Protein AF-A0A0F2NS03-F1 (afdb_monomer_lite)

Radius of gyration: 42.72 Å; chains: 1; bounding box: 116×39×116 Å

Secondary structure (DSSP, 8-state):
-TGGG-HHHHHHHHHHTTHHHHTT--TTSTTHHHHHHHHHHHTEEEEE-TTSPEEEEE--SSHHHHHHHHHHHHHHHHHHHHHHHHHHHHHHHHHHHHHHHHHHHHHHHHHHHHHHHHHTT-SSHHHHHHHHHHHHHHHHHTT-HHHHHHHHHHHHHHHHHHHHHHHHHHHHHHHHHHHHHHHHHHHHHHHHHH--------S------SS--SS-HHHHHHHHHHHHHHHHHHHHHHHHHHHHHHHTTT-

Sequence (251 aa):
MQILKSDNIRNQTVKNLNLITYYKIDTLQPKWKAKLIEVFQGNITFNITKFSAVEIEVLDKSPEMAAKIANEIAGLVDVTIMEMQKETSQQAFALVQKKHDDQIKYVNILQDSLKIYMELGIIDYESQVERYTEQLSVAILQGKTSAIKSLEEKLDIFAKHGAKFTKFRDLFSYEKKQLAFLRSKLEEAQLDANNLLSHKFVLDYATPADKKHAPKRMLIVLISVMSAFLLTFVFLLIKDSISNLTELKQD

Foldseek 3Di:
DVLLVDPVLLVVLCVVLVVCVVVVQDPPDPCSVVVSSCQAVVFWDWDQDPVRDIDIFGDDPFLVVRLSSRQSSLVVSQVVVLVVLLVVLVVQLVVLVVVLVVLVVVLVVLVVVLVVLVVVVPDPLVVLLVVLVVVLVVCVVVVVVVSNVVSVVSVVSSVVCVVVNVVSVVVSVVSVVVSVVSVVVSVVSVCSNVDRDGPDDDPDRRDRDPDRPDDDVVVVVVVVVVVVVVVVVVVVVVVVVVVVVVVVVVD

pLDDT: mean 90.98, std 7.81, range [45.41, 98.31]

Structure (mmCIF, N/CA/C/O backbone):
data_AF-A0A0F2NS03-F1
#
_entry.id   AF-A0A0F2NS03-F1
#
loop_
_atom_site.group_PDB
_atom_site.id
_atom_site.type_symbol
_atom_site.label_atom_id
_atom_site.label_alt_id
_atom_site.label_comp_id
_atom_site.label_asym_id
_atom_site.label_entity_id
_atom_site.label_seq_id
_atom_site.pdbx_PDB_ins_code
_atom_site.Cartn_x
_atom_site.Cartn_y
_atom_site.Cartn_z
_atom_site.occupancy
_atom_site.B_iso_or_equiv
_atom_site.auth_seq_id
_atom_site.auth_comp_id
_atom_site.auth_asym_id
_atom_site.auth_atom_id
_atom_site.pdbx_PDB_model_num
ATOM 1 N N . MET A 1 1 ? 11.518 -1.737 -10.295 1.00 68.00 1 MET A N 1
ATOM 2 C CA . MET A 1 1 ? 12.380 -2.458 -11.268 1.00 68.00 1 MET A CA 1
ATOM 3 C C . MET A 1 1 ? 11.731 -3.708 -11.861 1.00 68.00 1 MET A C 1
ATOM 5 O O . MET A 1 1 ? 11.802 -3.878 -13.067 1.00 68.00 1 MET A O 1
ATOM 9 N N . GLN A 1 2 ? 11.097 -4.579 -11.065 1.00 78.94 2 GLN A N 1
ATOM 10 C CA . GLN A 1 2 ? 10.470 -5.802 -11.598 1.00 78.94 2 GLN A CA 1
ATOM 11 C C . GLN A 1 2 ? 9.281 -5.518 -12.534 1.00 78.94 2 GLN A C 1
ATOM 13 O O . GLN A 1 2 ? 9.182 -6.150 -13.578 1.00 78.94 2 GLN A O 1
ATOM 18 N N . ILE A 1 3 ? 8.456 -4.507 -12.228 1.00 82.75 3 ILE A N 1
ATOM 19 C CA . ILE A 1 3 ? 7.319 -4.093 -13.076 1.00 82.75 3 ILE A CA 1
ATOM 20 C C . ILE A 1 3 ? 7.781 -3.719 -14.494 1.00 82.75 3 ILE A C 1
ATOM 22 O O . ILE A 1 3 ? 7.200 -4.191 -15.464 1.00 82.75 3 ILE A O 1
ATOM 26 N N . LEU A 1 4 ? 8.884 -2.969 -14.620 1.00 82.69 4 LEU A N 1
ATOM 27 C CA . LEU A 1 4 ? 9.490 -2.570 -15.905 1.00 82.69 4 LEU A CA 1
ATOM 28 C C . LEU A 1 4 ? 9.889 -3.764 -16.783 1.00 82.69 4 LEU A C 1
ATOM 30 O O . LEU A 1 4 ? 9.875 -3.668 -18.004 1.00 82.69 4 LEU A O 1
ATOM 34 N N . LYS A 1 5 ? 10.245 -4.890 -16.155 1.00 84.75 5 LYS A N 1
ATOM 35 C CA . LYS A 1 5 ? 10.640 -6.133 -16.831 1.00 84.75 5 LYS A CA 1
ATOM 36 C C . LYS A 1 5 ? 9.475 -7.110 -17.010 1.00 84.75 5 LYS A C 1
ATOM 38 O O . LYS A 1 5 ? 9.704 -8.243 -17.428 1.00 84.75 5 LYS A O 1
ATOM 43 N N . SER A 1 6 ? 8.252 -6.708 -16.665 1.00 88.81 6 SER A N 1
ATOM 44 C CA . SER A 1 6 ? 7.091 -7.591 -16.725 1.00 88.81 6 SER A CA 1
ATOM 45 C C . SER A 1 6 ? 6.740 -7.984 -18.159 1.00 88.81 6 SER A C 1
ATOM 47 O O . SER A 1 6 ? 6.912 -7.222 -19.117 1.00 88.81 6 SER A O 1
ATOM 49 N N . ASP A 1 7 ? 6.183 -9.186 -18.292 1.00 88.94 7 ASP A N 1
ATOM 50 C CA . ASP A 1 7 ? 5.666 -9.685 -19.563 1.00 88.94 7 ASP A CA 1
ATOM 51 C C . ASP A 1 7 ? 4.548 -8.797 -20.113 1.00 88.94 7 ASP A C 1
ATOM 53 O O . ASP A 1 7 ? 4.449 -8.640 -21.329 1.00 88.94 7 ASP A O 1
ATOM 57 N N . ASN A 1 8 ? 3.739 -8.203 -19.229 1.00 88.94 8 ASN A N 1
ATOM 58 C CA . ASN A 1 8 ? 2.642 -7.319 -19.608 1.00 88.94 8 ASN A CA 1
ATOM 59 C C . ASN A 1 8 ? 3.164 -6.100 -20.379 1.00 88.94 8 ASN A C 1
ATOM 61 O O . ASN A 1 8 ? 2.799 -5.910 -21.538 1.00 88.94 8 ASN A O 1
ATOM 65 N N . ILE A 1 9 ? 4.109 -5.353 -19.793 1.00 91.12 9 ILE A N 1
ATOM 66 C CA . ILE A 1 9 ? 4.692 -4.169 -20.439 1.00 91.12 9 ILE A CA 1
ATOM 67 C C . ILE A 1 9 ? 5.333 -4.545 -21.772 1.00 91.12 9 ILE A C 1
ATOM 69 O O . ILE A 1 9 ? 5.017 -3.928 -22.784 1.00 91.12 9 ILE A O 1
ATOM 73 N N . ARG A 1 10 ? 6.155 -5.602 -21.814 1.00 91.50 10 ARG A N 1
ATOM 74 C CA . ARG A 1 10 ? 6.766 -6.059 -23.073 1.00 91.50 10 ARG A CA 1
ATOM 75 C C . ARG A 1 10 ? 5.711 -6.350 -24.136 1.00 91.50 10 ARG A C 1
ATOM 77 O O . ARG A 1 10 ? 5.815 -5.858 -25.256 1.00 91.50 10 ARG A O 1
ATOM 84 N N . ASN A 1 11 ? 4.737 -7.198 -23.818 1.00 91.75 11 ASN A N 1
ATOM 85 C CA . ASN A 1 11 ? 3.755 -7.656 -24.795 1.00 91.75 11 ASN A CA 1
ATOM 86 C C . ASN A 1 11 ? 2.896 -6.483 -25.294 1.00 91.75 11 ASN A C 1
ATOM 88 O O . ASN A 1 11 ? 2.607 -6.407 -26.489 1.00 91.75 11 ASN A O 1
ATOM 92 N N . GLN A 1 12 ? 2.552 -5.551 -24.403 1.00 92.69 12 GLN A N 1
ATOM 93 C CA . GLN A 1 12 ? 1.792 -4.355 -24.737 1.00 92.69 12 GLN A CA 1
ATOM 94 C C . GLN A 1 12 ? 2.617 -3.380 -25.591 1.00 92.69 12 GLN A C 1
ATOM 96 O O . GLN A 1 12 ? 2.123 -2.930 -26.618 1.00 92.69 12 GLN A O 1
ATOM 101 N N . THR A 1 13 ? 3.897 -3.142 -25.274 1.00 94.06 13 THR A N 1
ATOM 102 C CA . THR A 1 13 ? 4.807 -2.346 -26.123 1.00 94.06 13 THR A CA 1
ATOM 103 C C . THR A 1 13 ? 4.960 -2.965 -27.513 1.00 94.06 13 THR A C 1
ATOM 105 O O . THR A 1 13 ? 4.846 -2.270 -28.522 1.00 94.06 13 THR A O 1
ATOM 108 N N . VAL A 1 14 ? 5.176 -4.286 -27.588 1.00 93.06 14 VAL A N 1
ATOM 109 C CA . VAL A 1 14 ? 5.276 -5.022 -28.859 1.00 93.06 14 VAL A CA 1
ATOM 110 C C . VAL A 1 14 ? 4.017 -4.842 -29.698 1.00 93.06 14 VAL A C 1
ATOM 112 O O . VAL A 1 14 ? 4.119 -4.644 -30.910 1.00 93.06 14 VAL A O 1
ATOM 115 N N . LYS A 1 15 ? 2.847 -4.921 -29.060 1.00 93.81 15 LYS A N 1
ATOM 116 C CA . LYS A 1 15 ? 1.549 -4.757 -29.711 1.00 93.81 15 LYS A CA 1
ATOM 117 C C . LYS A 1 15 ? 1.335 -3.314 -30.177 1.00 93.81 15 LYS A C 1
ATOM 119 O O . LYS A 1 15 ? 1.046 -3.109 -31.350 1.00 93.81 15 LYS A O 1
ATOM 124 N N . ASN A 1 16 ? 1.524 -2.330 -29.300 1.00 95.06 16 ASN A N 1
ATOM 125 C CA . ASN A 1 16 ? 1.244 -0.917 -29.573 1.00 95.06 16 ASN A CA 1
ATOM 126 C C . ASN A 1 16 ? 2.151 -0.342 -30.670 1.00 95.06 16 ASN A C 1
ATOM 128 O O . ASN A 1 16 ? 1.699 0.437 -31.505 1.00 95.06 16 ASN A O 1
ATOM 132 N N . LEU A 1 17 ? 3.414 -0.776 -30.716 1.00 95.00 17 LEU A N 1
ATOM 133 C CA . LEU A 1 17 ? 4.387 -0.333 -31.720 1.00 95.00 17 LEU A CA 1
ATOM 134 C C . LEU A 1 17 ? 4.535 -1.305 -32.901 1.00 95.00 17 LEU A C 1
ATOM 136 O O . LEU A 1 17 ? 5.391 -1.097 -33.760 1.00 95.00 17 LEU A O 1
ATOM 140 N N . ASN A 1 18 ? 3.715 -2.361 -32.967 1.00 94.38 18 ASN A N 1
ATOM 141 C CA . ASN A 1 18 ? 3.755 -3.385 -34.017 1.00 94.38 18 ASN A CA 1
ATOM 142 C C . ASN A 1 18 ? 5.171 -3.950 -34.268 1.00 94.38 18 ASN A C 1
ATOM 144 O O . ASN A 1 18 ? 5.609 -4.130 -35.411 1.00 94.38 18 ASN A O 1
ATOM 148 N N . LEU A 1 19 ? 5.899 -4.253 -33.186 1.00 92.94 19 LEU A N 1
ATOM 149 C CA . LEU A 1 19 ? 7.324 -4.602 -33.246 1.00 92.94 19 LEU A CA 1
ATOM 150 C C . LEU A 1 19 ? 7.603 -5.915 -33.993 1.00 92.94 19 LEU A C 1
ATOM 152 O O . LEU A 1 19 ? 8.680 -6.077 -34.559 1.00 92.94 19 LEU A O 1
ATOM 156 N N . ILE A 1 20 ? 6.634 -6.835 -34.056 1.00 91.69 20 ILE A N 1
ATOM 157 C CA . ILE A 1 20 ? 6.744 -8.080 -34.839 1.00 91.69 20 ILE A CA 1
ATOM 158 C C . ILE A 1 20 ? 6.981 -7.758 -36.319 1.00 91.69 20 ILE A C 1
ATOM 160 O O . ILE A 1 20 ? 7.905 -8.292 -36.935 1.00 91.69 20 ILE A O 1
ATOM 164 N N . THR A 1 21 ? 6.180 -6.844 -36.869 1.00 93.00 21 THR A N 1
ATOM 165 C CA . THR A 1 21 ? 6.288 -6.398 -38.261 1.00 93.00 21 THR A CA 1
ATOM 166 C C . THR A 1 21 ? 7.552 -5.575 -38.466 1.00 93.00 21 THR A C 1
ATOM 168 O O . THR A 1 21 ? 8.290 -5.809 -39.422 1.00 93.00 21 THR A O 1
ATOM 171 N N . TYR A 1 22 ? 7.842 -4.652 -37.543 1.00 93.19 22 TYR A N 1
ATOM 172 C CA . TYR A 1 22 ? 9.024 -3.792 -37.617 1.00 93.19 22 TYR A CA 1
ATOM 173 C C . TYR A 1 22 ? 10.336 -4.593 -37.645 1.00 93.19 22 TYR A C 1
ATOM 175 O O . TYR A 1 22 ? 11.183 -4.384 -38.516 1.00 93.19 22 TYR A O 1
ATOM 183 N N . TYR A 1 23 ? 10.477 -5.574 -36.750 1.00 91.38 23 TYR A N 1
ATOM 184 C CA . TYR A 1 23 ? 11.643 -6.458 -36.700 1.00 91.38 23 TYR A CA 1
ATOM 185 C C . TYR A 1 23 ? 11.594 -7.605 -37.715 1.00 91.38 23 TYR A C 1
ATOM 187 O O . TYR A 1 23 ? 12.540 -8.393 -37.775 1.00 91.38 23 TYR A O 1
ATOM 195 N N . LYS A 1 24 ? 10.535 -7.686 -38.535 1.00 92.19 24 LYS A N 1
ATOM 196 C CA . LYS A 1 24 ? 10.330 -8.729 -39.552 1.00 92.19 24 LYS A CA 1
ATOM 197 C C . LYS A 1 24 ? 10.468 -10.134 -38.961 1.00 92.19 24 LYS A C 1
ATOM 199 O O . LYS A 1 24 ? 11.203 -10.979 -39.475 1.00 92.19 24 LYS A O 1
ATOM 204 N N . ILE A 1 25 ? 9.805 -10.364 -37.831 1.00 89.88 25 ILE A N 1
ATOM 205 C CA . ILE A 1 25 ? 9.840 -11.653 -37.144 1.00 89.88 25 ILE A CA 1
ATOM 206 C C . ILE A 1 25 ? 8.889 -12.610 -37.856 1.00 89.88 25 ILE A C 1
ATOM 208 O O . ILE A 1 25 ? 7.686 -12.374 -37.919 1.00 89.88 25 ILE A O 1
ATOM 212 N N . ASP A 1 26 ? 9.447 -13.701 -38.372 1.00 90.19 26 ASP A N 1
ATOM 213 C CA . ASP A 1 26 ? 8.684 -14.777 -38.994 1.00 90.19 26 ASP A CA 1
ATOM 214 C C . ASP A 1 26 ? 7.910 -15.564 -37.929 1.00 90.19 26 ASP A C 1
ATOM 216 O O . ASP A 1 26 ? 8.492 -16.304 -37.133 1.00 90.19 26 ASP A O 1
ATOM 220 N N . THR A 1 27 ? 6.592 -15.381 -37.912 1.00 89.25 27 THR A N 1
ATOM 221 C CA . THR A 1 27 ? 5.680 -16.011 -36.949 1.00 89.25 27 THR A CA 1
ATOM 222 C C . THR A 1 27 ? 5.380 -17.477 -37.267 1.00 89.25 27 THR A C 1
ATOM 224 O O . THR A 1 27 ? 4.826 -18.174 -36.417 1.00 89.25 27 THR A O 1
ATOM 227 N N . LEU A 1 28 ? 5.777 -17.971 -38.448 1.00 90.19 28 LEU A N 1
ATOM 228 C CA . LEU A 1 28 ? 5.616 -19.374 -38.836 1.00 90.19 28 LEU A CA 1
ATOM 229 C C . LEU A 1 28 ? 6.681 -20.277 -38.195 1.00 90.19 28 LEU A C 1
ATOM 231 O O . LEU A 1 28 ? 6.498 -21.491 -38.114 1.00 90.19 28 LEU A O 1
ATOM 235 N N . GLN A 1 29 ? 7.787 -19.709 -37.701 1.00 90.69 29 GLN A N 1
ATOM 236 C CA . GLN A 1 29 ? 8.838 -20.494 -37.056 1.00 90.69 29 GLN A CA 1
ATOM 237 C C . GLN A 1 29 ? 8.448 -20.910 -35.632 1.00 90.69 29 GLN A C 1
ATOM 239 O O . GLN A 1 29 ? 8.077 -20.050 -34.833 1.00 90.69 29 GLN A O 1
ATOM 244 N N . PRO A 1 30 ? 8.663 -22.173 -35.218 1.00 86.31 30 PRO A N 1
ATOM 245 C CA . PRO A 1 30 ? 8.273 -22.654 -33.887 1.00 86.31 30 PRO A CA 1
ATOM 246 C C . PRO A 1 30 ? 8.809 -21.835 -32.695 1.00 86.31 30 PRO A C 1
ATOM 248 O O . PRO A 1 30 ? 8.196 -21.820 -31.631 1.00 86.31 30 PRO A O 1
ATOM 251 N N . LYS A 1 31 ? 9.944 -21.134 -32.850 1.00 91.06 31 LYS A N 1
ATOM 252 C CA . LYS A 1 31 ? 10.620 -20.364 -31.784 1.00 91.06 31 LYS A CA 1
ATOM 253 C C . LYS A 1 31 ? 10.517 -18.838 -31.937 1.00 91.06 31 LYS A C 1
ATOM 255 O O . LYS A 1 31 ? 11.279 -18.106 -31.306 1.00 91.06 31 LYS A O 1
ATOM 260 N N . TRP A 1 32 ? 9.578 -18.332 -32.739 1.00 89.81 32 TRP A N 1
ATOM 261 C CA . TRP A 1 32 ? 9.473 -16.894 -33.031 1.00 89.81 32 TRP A CA 1
ATOM 262 C C . TRP A 1 32 ? 9.272 -16.019 -31.782 1.00 89.81 32 TRP A C 1
ATOM 264 O O . TRP A 1 32 ? 9.847 -14.936 -31.687 1.00 89.81 32 TRP A O 1
ATOM 274 N N . LYS A 1 33 ? 8.513 -16.505 -30.787 1.00 89.12 33 LYS A N 1
ATOM 275 C CA . LYS A 1 33 ? 8.276 -15.789 -29.520 1.00 89.12 33 LYS A CA 1
ATOM 276 C C . LYS A 1 33 ? 9.559 -15.607 -28.713 1.00 89.12 33 LYS A C 1
ATOM 278 O O . LYS A 1 33 ? 9.807 -14.519 -28.208 1.00 89.12 33 LYS A O 1
ATOM 283 N N . ALA A 1 34 ? 10.384 -16.651 -28.627 1.00 89.81 34 ALA A N 1
ATOM 284 C CA . ALA A 1 34 ? 11.665 -16.588 -27.927 1.00 89.81 34 ALA A CA 1
ATOM 285 C C . ALA A 1 34 ? 12.604 -15.576 -28.599 1.00 89.81 34 ALA A C 1
ATOM 287 O O . ALA A 1 34 ? 13.177 -14.732 -27.921 1.00 89.81 34 ALA A O 1
ATOM 288 N N . LYS A 1 35 ? 12.659 -15.586 -29.937 1.00 89.25 35 LYS A N 1
ATOM 289 C CA . LYS A 1 35 ? 13.433 -14.618 -30.725 1.00 89.25 35 LYS A CA 1
ATOM 290 C C . LYS A 1 35 ? 12.968 -13.175 -30.509 1.00 89.25 35 LYS A C 1
ATOM 292 O O . LYS A 1 35 ? 13.793 -12.278 -30.389 1.00 89.25 35 LYS A O 1
ATOM 297 N N . LEU A 1 36 ? 11.657 -12.937 -30.449 1.00 89.88 36 LEU A N 1
ATOM 298 C CA . LEU A 1 36 ? 11.110 -11.614 -30.136 1.00 89.88 36 LEU A CA 1
ATOM 299 C C . LEU A 1 36 ? 11.531 -11.150 -28.737 1.00 89.88 36 LEU A C 1
ATOM 301 O O . LEU A 1 36 ? 11.941 -10.004 -28.576 1.00 89.88 36 LEU A O 1
ATOM 305 N N . ILE A 1 37 ? 11.427 -12.031 -27.738 1.00 89.94 37 ILE A N 1
ATOM 306 C CA . ILE A 1 37 ? 11.818 -11.722 -26.358 1.00 89.94 37 ILE A CA 1
ATOM 307 C C . ILE A 1 37 ? 13.310 -11.398 -26.288 1.00 89.94 37 ILE A C 1
ATOM 309 O O . ILE A 1 37 ? 13.671 -10.406 -25.666 1.00 89.94 37 ILE A O 1
ATOM 313 N N . GLU A 1 38 ? 14.151 -12.181 -26.961 1.00 89.88 38 GLU A N 1
ATOM 314 C CA . GLU A 1 38 ? 15.598 -11.966 -27.026 1.00 89.88 38 GLU A CA 1
ATOM 315 C C . GLU A 1 38 ? 15.944 -10.608 -27.651 1.00 89.88 38 GLU A C 1
ATOM 317 O O . GLU A 1 38 ? 16.703 -9.840 -27.064 1.00 89.88 38 GLU A O 1
ATOM 322 N N . VAL A 1 39 ? 15.332 -10.267 -28.792 1.00 88.31 39 VAL A N 1
ATOM 323 C CA . VAL A 1 39 ? 15.538 -8.963 -29.449 1.00 88.31 39 VAL A CA 1
ATOM 324 C C . VAL A 1 39 ? 15.066 -7.815 -28.558 1.00 88.31 39 VAL A C 1
ATOM 326 O O . VAL A 1 39 ? 15.750 -6.802 -28.456 1.00 88.31 39 VAL A O 1
ATOM 329 N N . PHE A 1 40 ? 13.913 -7.958 -27.904 1.00 88.56 40 PHE A N 1
ATOM 330 C CA . PHE A 1 40 ? 13.372 -6.913 -27.040 1.00 88.56 40 PHE A CA 1
ATOM 331 C C . PHE A 1 40 ? 14.233 -6.716 -25.784 1.00 88.56 40 PHE A C 1
ATOM 333 O O . PHE A 1 40 ? 14.652 -5.603 -25.489 1.00 88.56 40 PHE A O 1
ATOM 340 N N . GLN A 1 41 ? 14.538 -7.792 -25.053 1.00 88.06 41 GLN A N 1
ATOM 341 C CA . GLN A 1 41 ? 15.295 -7.727 -23.799 1.00 88.06 41 GLN A CA 1
ATOM 342 C C . GLN A 1 41 ? 16.774 -7.398 -24.012 1.00 88.06 41 GLN A C 1
ATOM 344 O O . GLN A 1 41 ? 17.359 -6.714 -23.180 1.00 88.06 41 GLN A O 1
ATOM 349 N N . GLY A 1 42 ? 17.379 -7.852 -25.113 1.00 88.62 42 GLY A N 1
ATOM 350 C CA . GLY A 1 42 ? 18.780 -7.561 -25.428 1.00 88.62 42 GLY A CA 1
ATOM 351 C C . GLY A 1 42 ? 19.042 -6.092 -25.768 1.00 88.62 42 GLY A C 1
ATOM 352 O O . GLY A 1 42 ? 20.180 -5.639 -25.683 1.00 88.62 42 GLY A O 1
ATOM 353 N N . ASN A 1 43 ? 17.993 -5.349 -26.125 1.00 91.38 43 ASN A N 1
ATOM 354 C CA . ASN A 1 43 ? 18.081 -3.964 -26.573 1.00 91.38 43 ASN A CA 1
ATOM 355 C C . ASN A 1 43 ? 17.592 -2.945 -25.537 1.00 91.38 43 ASN A C 1
ATOM 357 O O . ASN A 1 43 ? 17.671 -1.749 -25.804 1.00 91.38 43 ASN A O 1
ATOM 361 N N . ILE A 1 44 ? 17.061 -3.385 -24.393 1.00 93.06 44 ILE A N 1
ATOM 362 C CA . ILE A 1 44 ? 16.455 -2.496 -23.397 1.00 93.06 44 ILE A CA 1
ATOM 363 C C . ILE A 1 44 ? 17.137 -2.692 -22.049 1.00 93.06 44 ILE A C 1
ATOM 365 O O . ILE A 1 44 ? 17.100 -3.778 -21.466 1.00 93.06 44 ILE A O 1
ATOM 369 N N . THR A 1 45 ? 17.694 -1.606 -21.523 1.00 91.50 45 THR A N 1
ATOM 370 C CA . THR A 1 45 ? 18.358 -1.576 -20.220 1.00 91.50 45 THR A CA 1
ATOM 371 C C . THR A 1 45 ? 17.610 -0.640 -19.282 1.00 91.50 45 THR A C 1
ATOM 373 O O . THR A 1 45 ? 17.185 0.447 -19.664 1.00 91.50 45 THR A O 1
ATOM 376 N N . PHE A 1 46 ? 17.452 -1.075 -18.033 1.00 91.56 46 PHE A N 1
ATOM 377 C CA . PHE A 1 46 ? 16.833 -0.289 -16.970 1.00 91.56 46 PHE A CA 1
ATOM 378 C C . PHE A 1 46 ? 17.865 -0.030 -15.881 1.00 91.56 46 PHE A C 1
ATOM 380 O O . PHE A 1 46 ? 18.315 -0.984 -15.239 1.00 91.56 46 PHE A O 1
ATOM 387 N N . ASN A 1 47 ? 18.191 1.239 -15.652 1.00 90.12 47 ASN A N 1
ATOM 388 C CA . ASN A 1 47 ? 19.162 1.670 -14.652 1.00 90.12 47 ASN A CA 1
ATOM 389 C C . ASN A 1 47 ? 18.484 2.539 -13.586 1.00 90.12 47 ASN A C 1
ATOM 391 O O . ASN A 1 47 ? 17.493 3.215 -13.853 1.00 90.12 47 ASN A O 1
ATOM 395 N N . ILE A 1 48 ? 19.009 2.512 -12.360 1.00 87.06 48 ILE A N 1
ATOM 396 C CA . ILE A 1 48 ? 18.647 3.487 -11.326 1.00 87.06 48 ILE A CA 1
ATOM 397 C C . ILE A 1 48 ? 19.748 4.541 -11.311 1.00 87.06 48 ILE A C 1
ATOM 399 O O . ILE A 1 48 ? 20.923 4.213 -11.133 1.00 87.06 48 ILE A O 1
ATOM 403 N N . THR A 1 49 ? 19.378 5.800 -11.515 1.00 87.38 49 THR A N 1
ATOM 404 C CA . THR A 1 49 ? 20.325 6.913 -11.499 1.00 87.38 49 THR A CA 1
ATOM 405 C C . THR A 1 49 ? 20.759 7.230 -10.067 1.00 87.38 49 THR A C 1
ATOM 407 O O . THR A 1 49 ? 20.128 6.830 -9.088 1.00 87.38 49 THR A O 1
ATOM 410 N N . LYS A 1 50 ? 21.823 8.027 -9.918 1.00 84.88 50 LYS A N 1
ATOM 411 C CA . LYS A 1 50 ? 22.305 8.493 -8.601 1.00 84.88 50 LYS A CA 1
ATOM 412 C C . LYS A 1 50 ? 21.270 9.313 -7.820 1.00 84.88 50 LYS A C 1
ATOM 414 O O . LYS A 1 50 ? 21.410 9.463 -6.613 1.00 84.88 50 LYS A O 1
ATOM 419 N N . PHE A 1 51 ? 20.252 9.830 -8.506 1.00 83.88 51 PHE A N 1
ATOM 420 C CA . PHE A 1 51 ? 19.161 10.612 -7.929 1.00 83.88 51 PHE A CA 1
ATOM 421 C C . PHE A 1 51 ? 17.883 9.779 -7.747 1.00 83.88 51 PHE A C 1
ATOM 423 O O . PHE A 1 51 ? 16.791 10.335 -7.683 1.00 83.88 51 PHE A O 1
ATOM 430 N N . SER A 1 52 ? 18.008 8.447 -7.698 1.00 81.69 52 SER A N 1
ATOM 431 C CA . SER A 1 52 ? 16.893 7.504 -7.524 1.00 81.69 52 SER A CA 1
ATOM 432 C C . SER A 1 52 ? 15.823 7.573 -8.620 1.00 81.69 52 SER A C 1
ATOM 434 O O . SER A 1 52 ? 14.705 7.099 -8.421 1.00 81.69 52 SER A O 1
ATOM 436 N N . ALA A 1 53 ? 16.155 8.125 -9.790 1.00 85.56 53 ALA A N 1
ATOM 437 C CA . ALA A 1 53 ? 15.292 8.053 -10.961 1.00 85.56 53 ALA A CA 1
ATOM 438 C C . ALA A 1 53 ? 15.513 6.730 -11.699 1.00 85.56 53 ALA A C 1
ATOM 440 O O . ALA A 1 53 ? 16.582 6.126 -11.611 1.00 85.56 53 ALA A O 1
ATOM 441 N N . VAL A 1 54 ? 14.511 6.289 -12.452 1.00 88.12 54 VAL A N 1
ATOM 442 C CA . VAL A 1 54 ? 14.656 5.160 -13.374 1.00 88.12 54 VAL A CA 1
ATOM 443 C C . VAL A 1 54 ? 15.022 5.705 -14.748 1.00 88.12 54 VAL A C 1
ATOM 445 O O . VAL A 1 54 ? 14.283 6.506 -15.312 1.00 88.12 54 VAL A O 1
ATOM 448 N N . GLU A 1 55 ? 16.134 5.230 -15.290 1.00 90.44 55 GLU A N 1
ATOM 449 C CA . GLU A 1 55 ? 16.575 5.493 -16.654 1.00 90.44 55 GLU A CA 1
ATOM 450 C C . GLU A 1 55 ? 16.259 4.281 -17.538 1.00 90.44 55 GLU A C 1
ATOM 452 O O . GLU A 1 55 ? 16.509 3.130 -17.159 1.00 90.44 55 GLU A O 1
ATOM 457 N N . ILE A 1 56 ? 15.663 4.548 -18.702 1.00 92.25 56 ILE A N 1
ATOM 458 C CA . ILE A 1 56 ? 15.281 3.542 -19.695 1.00 92.25 56 ILE A CA 1
ATOM 459 C C . ILE A 1 56 ? 16.117 3.799 -20.944 1.00 92.25 56 ILE A C 1
ATOM 461 O O . ILE A 1 56 ? 15.880 4.762 -21.671 1.00 92.25 56 ILE A O 1
ATOM 465 N N . GLU A 1 57 ? 17.077 2.919 -21.204 1.00 92.94 57 GLU A N 1
ATOM 466 C CA . GLU A 1 57 ? 17.916 2.981 -22.396 1.00 92.94 57 GLU A CA 1
ATOM 467 C C . GLU A 1 57 ? 17.427 1.962 -23.420 1.00 92.94 57 GLU A C 1
ATOM 469 O O . GLU A 1 57 ? 17.240 0.786 -23.098 1.00 92.94 57 GLU A O 1
ATOM 474 N N . VAL A 1 58 ? 17.240 2.405 -24.665 1.00 95.00 58 VAL A N 1
ATOM 475 C CA . VAL A 1 58 ? 16.793 1.545 -25.763 1.00 95.00 58 VAL A CA 1
ATOM 476 C C . VAL A 1 58 ? 17.752 1.656 -26.939 1.00 95.00 58 VAL A C 1
ATOM 478 O O . VAL A 1 58 ? 18.002 2.742 -27.463 1.00 95.00 58 VAL A O 1
ATOM 481 N N . LEU A 1 59 ? 18.260 0.511 -27.383 1.00 93.31 59 LEU A N 1
ATOM 482 C CA . LEU A 1 59 ? 19.072 0.380 -28.580 1.00 93.31 59 LEU A CA 1
ATOM 483 C C . LEU A 1 59 ? 18.199 -0.094 -29.745 1.00 93.31 59 LEU A C 1
ATOM 485 O O . LEU A 1 59 ? 17.647 -1.189 -29.716 1.00 93.31 59 LEU A O 1
ATOM 489 N N . ASP A 1 60 ? 18.119 0.692 -30.813 1.00 94.44 60 ASP A N 1
ATOM 490 C CA . ASP A 1 60 ? 17.442 0.267 -32.036 1.00 94.44 60 ASP A CA 1
ATOM 491 C C . ASP A 1 60 ? 18.210 0.709 -33.290 1.00 94.44 60 ASP A C 1
ATOM 493 O O . ASP A 1 60 ? 19.122 1.538 -33.238 1.00 94.44 60 ASP A O 1
ATOM 497 N N . LYS A 1 61 ? 17.851 0.133 -34.444 1.00 90.06 61 LYS A N 1
ATOM 498 C CA . LYS A 1 61 ? 18.370 0.550 -35.753 1.00 90.06 61 LYS A CA 1
ATOM 499 C C . LYS A 1 61 ? 17.900 1.957 -36.117 1.00 90.06 61 LYS A C 1
ATOM 501 O O . LYS A 1 61 ? 18.668 2.694 -36.732 1.00 90.06 61 LYS A O 1
ATOM 506 N N . SER A 1 62 ? 16.659 2.301 -35.770 1.00 93.25 62 SER A N 1
ATOM 507 C CA . SER A 1 62 ? 16.099 3.636 -35.974 1.00 93.25 62 SER A CA 1
ATOM 508 C C . SER A 1 62 ? 16.135 4.429 -34.664 1.00 93.25 62 SER A C 1
ATOM 510 O O . SER A 1 62 ? 15.559 3.966 -33.675 1.00 93.25 62 SER A O 1
ATOM 512 N N . PRO A 1 63 ? 16.744 5.631 -34.636 1.00 93.81 63 PRO A N 1
ATOM 513 C CA . PRO A 1 63 ? 16.736 6.476 -33.441 1.00 93.81 63 PRO A CA 1
ATOM 514 C C . PRO A 1 63 ? 15.310 6.889 -33.044 1.00 93.81 63 PRO A C 1
ATOM 516 O O . PRO A 1 63 ? 15.004 6.992 -31.859 1.00 93.81 63 PRO A O 1
ATOM 519 N N . GLU A 1 64 ? 14.410 7.050 -34.018 1.00 94.44 64 GLU A N 1
ATOM 520 C CA . GLU A 1 64 ? 13.000 7.353 -33.764 1.00 94.44 64 GLU A CA 1
ATOM 521 C C . GLU A 1 64 ? 12.279 6.190 -33.080 1.00 94.44 64 GLU A C 1
ATOM 523 O O . GLU A 1 64 ? 11.486 6.403 -32.164 1.00 94.44 64 GLU A O 1
ATOM 528 N N . MET A 1 65 ? 12.543 4.953 -33.517 1.00 94.25 65 MET A N 1
ATOM 529 C CA . MET A 1 65 ? 11.905 3.781 -32.919 1.00 94.25 65 MET A CA 1
ATOM 530 C C . MET A 1 65 ? 12.417 3.543 -31.499 1.00 94.25 65 MET A C 1
ATOM 532 O O . MET A 1 65 ? 11.616 3.249 -30.617 1.00 94.25 65 MET A O 1
ATOM 536 N N . ALA A 1 66 ? 13.717 3.741 -31.254 1.00 94.62 66 ALA A N 1
ATOM 537 C CA . ALA A 1 66 ? 14.284 3.675 -29.907 1.00 94.62 66 ALA A CA 1
ATOM 538 C C . ALA A 1 66 ? 13.575 4.645 -28.945 1.00 94.62 66 ALA A C 1
ATOM 540 O O . ALA A 1 66 ? 13.117 4.234 -27.878 1.00 94.62 66 ALA A O 1
ATOM 541 N N . ALA A 1 67 ? 13.404 5.906 -29.360 1.00 95.06 67 ALA A N 1
ATOM 542 C CA . ALA A 1 67 ? 12.700 6.915 -28.572 1.00 95.06 67 ALA A CA 1
ATOM 543 C C . ALA A 1 67 ? 11.226 6.544 -28.327 1.00 95.06 67 ALA A C 1
ATOM 545 O O . ALA A 1 67 ? 10.733 6.656 -27.203 1.00 95.06 67 ALA A O 1
ATOM 546 N N . LYS A 1 68 ? 10.521 6.044 -29.354 1.00 95.75 68 LYS A N 1
ATOM 547 C CA . LYS A 1 68 ? 9.129 5.577 -29.218 1.00 95.75 68 LYS A CA 1
ATOM 548 C C . LYS A 1 68 ? 9.007 4.421 -28.230 1.00 95.75 68 LYS A C 1
ATOM 550 O O . LYS A 1 68 ? 8.140 4.473 -27.368 1.00 95.75 68 LYS A O 1
ATOM 555 N N . ILE A 1 69 ? 9.882 3.418 -28.316 1.00 94.88 69 ILE A N 1
ATOM 556 C CA . ILE A 1 69 ? 9.892 2.271 -27.395 1.00 94.88 69 ILE A CA 1
ATOM 557 C C . ILE A 1 69 ? 10.125 2.737 -25.954 1.00 94.88 69 ILE A C 1
ATOM 559 O O . ILE A 1 69 ? 9.384 2.331 -25.062 1.00 94.88 69 ILE A O 1
ATOM 563 N N . ALA A 1 70 ? 11.108 3.610 -25.717 1.00 94.19 70 ALA A N 1
ATOM 564 C CA . ALA A 1 70 ? 11.410 4.111 -24.376 1.00 94.19 70 ALA A CA 1
ATOM 565 C C . ALA A 1 70 ? 10.220 4.869 -23.759 1.00 94.19 70 ALA A C 1
ATOM 567 O O . ALA A 1 70 ? 9.824 4.592 -22.623 1.00 94.19 70 ALA A O 1
ATOM 568 N N . ASN A 1 71 ? 9.607 5.778 -24.525 1.00 93.38 71 ASN A N 1
ATOM 569 C CA . ASN A 1 71 ? 8.445 6.547 -24.076 1.00 93.38 71 ASN A CA 1
ATOM 570 C C . ASN A 1 71 ? 7.209 5.662 -23.854 1.00 93.38 71 ASN A C 1
ATOM 572 O O . ASN A 1 71 ? 6.496 5.851 -22.868 1.00 93.38 71 ASN A O 1
ATOM 576 N N . GLU A 1 72 ? 6.987 4.673 -24.724 1.00 93.31 72 GLU A N 1
ATOM 577 C CA . GLU A 1 72 ? 5.893 3.705 -24.601 1.00 93.31 72 GLU A CA 1
ATOM 578 C C . GLU A 1 72 ? 6.024 2.884 -23.315 1.00 93.31 72 GLU A C 1
ATOM 580 O O . GLU A 1 72 ? 5.083 2.802 -22.528 1.00 93.31 72 G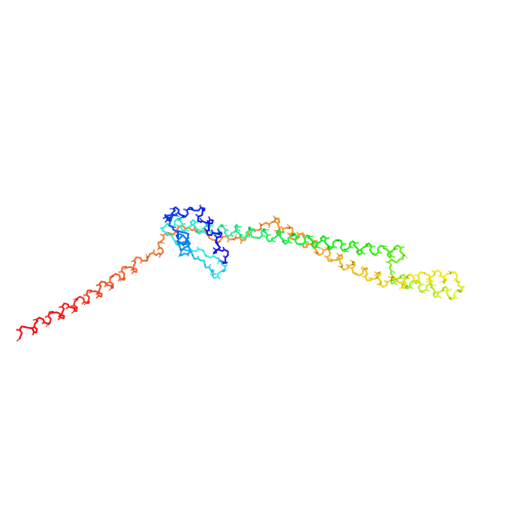LU A O 1
ATOM 585 N N . ILE A 1 73 ? 7.215 2.337 -23.047 1.00 92.25 73 ILE A N 1
ATOM 586 C CA . ILE A 1 73 ? 7.495 1.603 -21.807 1.00 92.25 73 ILE A CA 1
ATOM 587 C C . ILE A 1 73 ? 7.247 2.508 -20.601 1.00 92.25 73 ILE A C 1
ATOM 589 O O . ILE A 1 73 ? 6.543 2.114 -19.675 1.00 92.25 73 ILE A O 1
ATOM 593 N N . ALA A 1 74 ? 7.760 3.741 -20.619 1.00 90.00 74 ALA A N 1
ATOM 594 C CA . ALA A 1 74 ? 7.549 4.689 -19.530 1.00 90.00 74 ALA A CA 1
ATOM 595 C C . ALA A 1 74 ? 6.061 5.017 -19.304 1.00 90.00 74 ALA A C 1
ATOM 597 O O . ALA A 1 74 ? 5.666 5.293 -18.172 1.00 90.00 74 ALA A O 1
ATOM 598 N N . GLY A 1 75 ? 5.236 5.056 -20.355 1.00 88.44 75 GLY A N 1
ATOM 599 C CA . GLY A 1 75 ? 3.786 5.259 -20.250 1.00 88.44 75 GLY A CA 1
ATOM 600 C C . GLY A 1 75 ? 3.069 4.045 -19.659 1.00 88.44 75 GLY A C 1
ATOM 601 O O . GLY A 1 75 ? 2.283 4.177 -18.723 1.00 88.44 75 GLY A O 1
ATOM 602 N N . LEU A 1 76 ? 3.405 2.851 -20.144 1.00 90.38 76 LEU A N 1
ATOM 603 C CA . LEU A 1 76 ? 2.795 1.598 -19.699 1.00 90.38 76 LEU A CA 1
ATOM 604 C C . LEU A 1 76 ? 3.101 1.259 -18.240 1.00 90.38 76 LEU A C 1
ATOM 606 O O . LEU A 1 76 ? 2.288 0.607 -17.589 1.00 90.38 76 LEU A O 1
ATOM 610 N N . VAL A 1 77 ? 4.242 1.702 -17.710 1.00 87.56 77 VAL A N 1
ATOM 611 C CA . VAL A 1 77 ? 4.580 1.530 -16.288 1.00 87.56 77 VAL A CA 1
ATOM 612 C C . VAL A 1 77 ? 3.562 2.218 -15.391 1.00 87.56 77 VAL A C 1
ATOM 614 O O . VAL A 1 77 ? 3.088 1.592 -14.449 1.00 87.56 77 VAL A O 1
ATOM 617 N N . ASP A 1 78 ? 3.219 3.473 -15.685 1.00 83.06 78 ASP A N 1
ATOM 618 C CA . ASP A 1 78 ? 2.255 4.233 -14.882 1.00 83.06 78 ASP A CA 1
ATOM 619 C C . ASP A 1 78 ? 0.880 3.568 -14.934 1.00 83.06 78 ASP A C 1
ATOM 621 O O . ASP A 1 78 ? 0.284 3.299 -13.896 1.00 83.06 78 ASP A O 1
ATOM 625 N N . VAL A 1 79 ? 0.437 3.179 -16.135 1.00 86.50 79 VAL A N 1
ATOM 626 C CA . VAL A 1 79 ? -0.822 2.446 -16.325 1.00 86.50 79 VAL A CA 1
ATOM 627 C C . VAL A 1 79 ? -0.830 1.139 -15.534 1.00 86.50 79 VAL A C 1
ATOM 629 O O . VAL A 1 79 ? -1.765 0.890 -14.781 1.00 86.50 79 VAL A O 1
ATOM 632 N N . THR A 1 80 ? 0.232 0.338 -15.636 1.00 87.94 80 THR A N 1
ATOM 633 C CA . THR A 1 80 ? 0.328 -0.950 -14.931 1.00 87.94 80 THR A CA 1
ATOM 634 C C . THR A 1 80 ? 0.313 -0.759 -13.411 1.00 87.94 80 THR A C 1
ATOM 636 O O . THR A 1 80 ? -0.339 -1.518 -12.699 1.00 87.94 80 THR A O 1
ATOM 639 N N . ILE A 1 81 ? 1.013 0.260 -12.896 1.00 85.56 81 ILE A N 1
ATOM 640 C CA . ILE A 1 81 ? 1.012 0.582 -11.463 1.00 85.56 81 ILE A CA 1
ATOM 641 C C . ILE A 1 81 ? -0.383 1.022 -11.017 1.00 85.56 81 ILE A C 1
ATOM 643 O O . ILE A 1 81 ? -0.858 0.541 -9.991 1.00 85.56 81 ILE A O 1
ATOM 647 N N . MET A 1 82 ? -1.053 1.884 -11.787 1.00 85.56 82 MET A N 1
ATOM 648 C CA . MET A 1 82 ? -2.414 2.331 -11.484 1.00 85.56 82 MET A CA 1
ATOM 649 C C . MET A 1 82 ? -3.412 1.170 -11.487 1.00 85.56 82 MET A C 1
ATOM 651 O O . MET A 1 82 ? -4.248 1.090 -10.593 1.00 85.56 82 MET A O 1
ATOM 655 N N . GLU A 1 83 ? -3.323 0.253 -12.454 1.00 87.44 83 GLU A N 1
ATOM 656 C CA . GLU A 1 83 ? -4.175 -0.941 -12.519 1.00 87.44 83 GLU A CA 1
ATOM 657 C C . GLU A 1 83 ? -3.975 -1.845 -11.299 1.00 87.44 83 GLU A C 1
ATOM 659 O O . GLU A 1 83 ? -4.947 -2.196 -10.627 1.00 87.44 83 GLU A O 1
ATOM 664 N N . MET A 1 84 ? -2.718 -2.163 -10.971 1.00 87.25 84 MET A N 1
ATOM 665 C CA . MET A 1 84 ? -2.389 -2.959 -9.789 1.00 87.25 84 MET A CA 1
ATOM 666 C C . MET A 1 84 ? -2.872 -2.283 -8.506 1.00 87.25 84 MET A C 1
ATOM 668 O O . MET A 1 84 ? -3.487 -2.928 -7.659 1.00 87.25 84 MET A O 1
ATOM 672 N N . GLN A 1 85 ? -2.612 -0.982 -8.360 1.00 88.75 85 GLN A N 1
ATOM 673 C CA . GLN A 1 85 ? -3.023 -0.248 -7.173 1.00 88.75 85 GLN A CA 1
ATOM 674 C C . GLN A 1 85 ? -4.544 -0.240 -7.048 1.00 88.75 85 GLN A C 1
ATOM 676 O O . GLN A 1 85 ? -5.050 -0.534 -5.970 1.00 88.75 85 GLN A O 1
ATOM 681 N N . LYS A 1 86 ? -5.273 0.011 -8.142 1.00 90.25 86 LYS A N 1
ATOM 682 C CA . LYS A 1 86 ? -6.738 -0.026 -8.164 1.00 90.25 86 LYS A CA 1
ATOM 683 C C . LYS A 1 86 ? -7.268 -1.353 -7.640 1.00 90.25 86 LYS A C 1
ATOM 685 O O . LYS A 1 86 ? -8.132 -1.358 -6.767 1.00 90.25 86 LYS A O 1
ATOM 690 N N . GLU A 1 87 ? -6.739 -2.462 -8.151 1.00 91.12 87 GLU A N 1
ATOM 691 C CA . GLU A 1 87 ? -7.134 -3.797 -7.711 1.00 91.12 87 GLU A CA 1
ATOM 692 C C . GLU A 1 87 ? -6.872 -3.980 -6.209 1.00 91.12 87 GLU A C 1
ATOM 694 O O . GLU A 1 87 ? -7.776 -4.357 -5.459 1.00 91.12 87 GLU A O 1
ATOM 699 N N . THR A 1 88 ? -5.668 -3.636 -5.742 1.00 91.25 88 THR A N 1
ATOM 700 C CA . THR A 1 88 ? -5.315 -3.778 -4.322 1.00 91.25 88 THR A CA 1
ATOM 701 C C . THR A 1 88 ? -6.131 -2.864 -3.406 1.00 91.25 88 THR A C 1
ATOM 703 O O . THR A 1 88 ? -6.577 -3.311 -2.350 1.00 91.25 88 THR A O 1
ATOM 706 N N . SER A 1 89 ? -6.394 -1.617 -3.809 1.00 92.62 89 SER A N 1
ATOM 707 C CA . SER A 1 89 ? -7.176 -0.647 -3.035 1.00 92.62 89 SER A CA 1
ATOM 708 C C . SER A 1 89 ? -8.638 -1.071 -2.939 1.00 92.62 89 SER A C 1
ATOM 710 O O . SER A 1 89 ? -9.238 -0.963 -1.873 1.00 92.62 89 SER A O 1
ATOM 712 N N . GLN A 1 90 ? -9.211 -1.626 -4.013 1.00 94.44 90 GLN A N 1
ATOM 713 C CA . GLN A 1 90 ? -10.570 -2.175 -3.990 1.00 94.44 90 GLN A CA 1
ATOM 714 C C . GLN A 1 90 ? -10.688 -3.379 -3.049 1.00 94.44 90 GLN A C 1
ATOM 716 O O . GLN A 1 90 ? -11.642 -3.466 -2.274 1.00 94.44 90 GLN A O 1
ATOM 721 N N . GLN A 1 91 ? -9.709 -4.289 -3.074 1.00 95.06 91 GLN A N 1
ATOM 722 C CA . GLN A 1 91 ? -9.669 -5.429 -2.154 1.00 95.06 91 GLN A CA 1
ATOM 723 C C . GLN A 1 91 ? -9.511 -4.975 -0.696 1.00 95.06 91 GLN A C 1
ATOM 725 O O . GLN A 1 91 ? -10.215 -5.474 0.187 1.00 95.06 91 GLN A O 1
ATOM 730 N N . ALA A 1 92 ? -8.628 -4.005 -0.440 1.00 94.38 92 ALA A N 1
ATOM 731 C CA . ALA A 1 92 ? -8.428 -3.431 0.886 1.00 94.38 92 ALA A CA 1
ATOM 732 C C . ALA A 1 92 ? -9.700 -2.739 1.400 1.00 94.38 92 ALA A C 1
ATOM 734 O O . ALA A 1 92 ? -10.124 -3.005 2.526 1.00 94.38 92 ALA A O 1
ATOM 735 N N . PHE A 1 93 ? -10.357 -1.926 0.566 1.00 96.25 93 PHE A N 1
ATOM 736 C CA . PHE A 1 93 ? -11.631 -1.288 0.896 1.00 96.25 93 PHE A CA 1
ATOM 737 C C . PHE A 1 93 ? -12.702 -2.320 1.262 1.00 96.25 93 PHE A C 1
ATOM 739 O O . PHE A 1 93 ? -13.301 -2.219 2.331 1.00 96.25 93 PHE A O 1
ATOM 746 N N . ALA A 1 94 ? -12.888 -3.360 0.442 1.00 96.81 94 ALA A N 1
ATOM 747 C CA . ALA A 1 94 ? -13.864 -4.416 0.715 1.00 96.81 94 ALA A CA 1
ATOM 748 C C . ALA A 1 94 ? -13.582 -5.153 2.039 1.00 96.81 94 ALA A C 1
ATOM 750 O O . ALA A 1 94 ? -14.503 -5.483 2.791 1.00 96.81 94 ALA A O 1
ATOM 751 N N . LEU A 1 95 ? -12.305 -5.389 2.357 1.00 97.50 95 LEU A N 1
ATOM 752 C CA . LEU A 1 95 ? -11.901 -6.006 3.619 1.00 97.50 95 LEU A CA 1
ATOM 753 C C . LEU A 1 95 ? -12.223 -5.112 4.824 1.00 97.50 95 LEU A C 1
ATOM 755 O O . LEU A 1 95 ? -12.784 -5.595 5.812 1.00 97.50 95 LEU A O 1
ATOM 759 N N . VAL A 1 96 ? -11.871 -3.825 4.752 1.00 97.44 96 VAL A N 1
ATOM 760 C CA . VAL A 1 96 ? -12.129 -2.856 5.829 1.00 97.44 96 VAL A CA 1
ATOM 761 C C . VAL A 1 96 ? -13.629 -2.650 6.014 1.00 97.44 96 VAL A C 1
ATOM 763 O O . VAL A 1 96 ? -14.098 -2.655 7.150 1.00 97.44 96 VAL A O 1
ATOM 766 N N . GLN A 1 97 ? -14.390 -2.567 4.921 1.00 98.00 97 GLN A N 1
ATOM 767 C CA . GLN A 1 97 ? -15.848 -2.475 4.948 1.00 98.00 97 GLN A CA 1
ATOM 768 C C . GLN A 1 97 ? -16.460 -3.662 5.688 1.00 98.00 97 GLN A C 1
ATOM 770 O O . GLN A 1 97 ? -17.207 -3.474 6.644 1.00 98.00 97 GLN A O 1
ATOM 775 N N . LYS A 1 98 ? -16.059 -4.889 5.334 1.00 98.12 98 LYS A N 1
ATOM 776 C CA . LYS A 1 98 ? -16.521 -6.092 6.032 1.00 98.12 98 LYS A CA 1
ATOM 777 C C . LYS A 1 98 ? -16.216 -6.038 7.533 1.00 98.12 98 LYS A C 1
ATOM 779 O O . LYS A 1 98 ? -17.079 -6.351 8.347 1.00 98.12 98 LYS A O 1
ATOM 784 N N . LYS A 1 99 ? -15.000 -5.629 7.910 1.00 97.75 99 LYS A N 1
ATOM 785 C CA . LYS A 1 99 ? -14.595 -5.511 9.322 1.00 97.75 99 LYS A CA 1
ATOM 786 C C . LYS A 1 99 ? -15.393 -4.448 10.073 1.00 97.75 99 LYS A C 1
ATOM 788 O O . LYS A 1 99 ? -15.780 -4.689 11.212 1.00 97.75 99 LYS A O 1
ATOM 793 N N . HIS A 1 100 ? -15.649 -3.308 9.443 1.00 98.31 100 HIS A N 1
ATOM 794 C CA . HIS A 1 100 ? -16.492 -2.252 9.989 1.00 98.31 100 HIS A CA 1
ATOM 795 C C . HIS A 1 100 ? -17.932 -2.741 10.212 1.00 98.31 100 HIS A C 1
ATOM 797 O O . HIS A 1 100 ? -18.485 -2.554 11.294 1.00 98.31 100 HIS A O 1
ATOM 803 N N . ASP A 1 101 ? -18.514 -3.437 9.236 1.00 98.12 101 ASP A N 1
ATOM 804 C CA . ASP A 1 101 ? -19.886 -3.943 9.329 1.00 98.12 101 ASP A CA 1
ATOM 805 C C . ASP A 1 101 ? -20.029 -5.030 10.403 1.00 98.12 101 ASP A C 1
ATOM 807 O O . ASP A 1 101 ? -21.012 -5.060 11.148 1.00 98.12 101 ASP A O 1
ATOM 811 N N . ASP A 1 102 ? -19.033 -5.908 10.527 1.00 98.19 102 ASP A N 1
ATOM 812 C CA . ASP A 1 102 ? -18.982 -6.905 11.597 1.00 98.19 102 ASP A CA 1
ATOM 813 C C . ASP A 1 102 ? -18.826 -6.242 12.978 1.00 98.19 102 ASP A C 1
ATOM 815 O O . ASP A 1 102 ? -19.484 -6.653 13.938 1.00 98.19 102 ASP A O 1
ATOM 819 N N . GLN A 1 103 ? -18.041 -5.163 13.072 1.00 98.12 103 GLN A N 1
ATOM 820 C CA . GLN A 1 103 ? -17.907 -4.376 14.298 1.00 98.12 103 GLN A CA 1
ATOM 821 C C . GLN A 1 103 ? -19.225 -3.696 14.694 1.00 98.12 103 GLN A C 1
ATOM 823 O O . GLN A 1 103 ? -19.583 -3.713 15.872 1.00 98.12 103 GLN A O 1
ATOM 828 N N . ILE A 1 104 ? -19.977 -3.139 13.735 1.00 98.31 104 ILE A N 1
ATOM 829 C CA . ILE A 1 104 ? -21.312 -2.572 13.994 1.00 98.31 104 ILE A CA 1
ATOM 830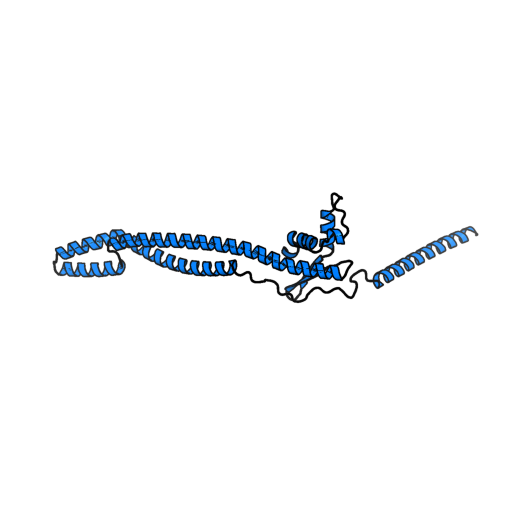 C C . ILE A 1 104 ? -22.221 -3.628 14.618 1.00 98.31 104 ILE A C 1
ATOM 832 O O . ILE A 1 104 ? -22.860 -3.369 15.638 1.00 98.31 104 ILE A O 1
ATOM 836 N N . LYS A 1 105 ? -22.266 -4.832 14.034 1.00 98.31 105 LYS A N 1
ATOM 837 C CA . LYS A 1 105 ? -23.086 -5.930 14.566 1.00 98.31 105 LYS A CA 1
ATOM 838 C C . LYS A 1 105 ? -22.683 -6.278 15.996 1.00 98.31 105 LYS A C 1
ATOM 840 O O . LYS A 1 105 ? -23.556 -6.445 16.843 1.00 98.31 105 LYS A O 1
ATOM 845 N N . TYR A 1 106 ? -21.383 -6.352 16.279 1.00 97.69 106 TYR A N 1
ATOM 846 C CA . TYR A 1 106 ? -20.895 -6.663 17.620 1.00 97.69 106 TYR A CA 1
ATOM 847 C C . TYR A 1 106 ? -21.250 -5.576 18.644 1.00 97.69 106 TYR A C 1
ATOM 849 O O . TYR A 1 106 ? -21.760 -5.887 19.720 1.00 97.69 106 TYR A O 1
ATOM 857 N N . VAL A 1 107 ? -21.073 -4.299 18.289 1.00 98.12 107 VAL A N 1
ATOM 858 C CA . VAL A 1 107 ? -21.479 -3.162 19.131 1.00 98.12 107 VAL A CA 1
ATOM 859 C C . VAL A 1 107 ? -22.986 -3.185 19.404 1.00 98.12 107 VAL A C 1
ATOM 861 O O . VAL A 1 107 ? -23.392 -2.963 20.544 1.00 98.12 107 VAL A O 1
ATOM 864 N N . ASN A 1 108 ? -23.810 -3.518 18.405 1.00 97.94 108 ASN A N 1
ATOM 865 C CA . ASN A 1 108 ? -25.258 -3.649 18.582 1.00 97.94 108 ASN A CA 1
ATOM 866 C C . ASN A 1 108 ? -25.619 -4.793 19.543 1.00 97.94 108 ASN A C 1
ATOM 868 O O . ASN A 1 108 ? -26.435 -4.595 20.437 1.00 97.94 108 ASN A O 1
ATOM 872 N N . ILE A 1 109 ? -24.955 -5.952 19.444 1.00 97.38 109 ILE A N 1
ATOM 873 C CA . ILE A 1 109 ? -25.154 -7.074 20.382 1.00 97.38 109 ILE A CA 1
ATOM 874 C C . ILE A 1 109 ? -24.811 -6.662 21.822 1.00 97.38 109 ILE A C 1
ATOM 876 O O . ILE A 1 109 ? -25.531 -7.010 22.763 1.00 97.38 109 ILE A O 1
ATOM 880 N N . LEU A 1 110 ? -23.719 -5.912 22.014 1.00 97.31 110 LEU A N 1
ATOM 881 C CA . LEU A 1 110 ? -23.345 -5.385 23.329 1.00 97.31 110 LEU A CA 1
ATOM 882 C C . LEU A 1 110 ? -24.383 -4.381 23.846 1.00 97.31 110 LEU A C 1
ATOM 884 O O . LEU A 1 110 ? -24.740 -4.427 25.023 1.00 97.31 110 LEU A O 1
ATOM 888 N N . GLN A 1 111 ? -24.898 -3.513 22.972 1.00 96.75 111 GLN A N 1
ATOM 889 C CA . GLN A 1 111 ? -25.945 -2.551 23.311 1.00 96.75 111 GLN A CA 1
ATOM 890 C C . GLN A 1 111 ? -27.249 -3.246 23.731 1.00 96.75 111 GLN A C 1
ATOM 892 O O . GLN A 1 111 ? -27.824 -2.885 24.757 1.00 96.75 111 GLN A O 1
ATOM 897 N N . ASP A 1 112 ? -27.686 -4.265 22.992 1.00 97.00 112 ASP A N 1
ATOM 898 C CA . ASP A 1 112 ? -28.877 -5.052 23.326 1.00 97.00 112 ASP A CA 1
ATOM 899 C C . ASP A 1 112 ? -28.692 -5.802 24.652 1.00 97.00 112 ASP A C 1
ATOM 901 O O . ASP A 1 112 ? -29.584 -5.815 25.500 1.00 97.00 112 ASP A O 1
ATOM 905 N N . SER A 1 113 ? -27.496 -6.353 24.884 1.00 94.62 113 SER A N 1
ATOM 906 C CA . SER A 1 113 ? -27.153 -7.004 26.154 1.00 94.62 113 SER A CA 1
ATOM 907 C C . SER A 1 113 ? -27.215 -6.026 27.329 1.00 94.62 113 SER A C 1
ATOM 909 O O . SER A 1 113 ? -27.737 -6.369 28.388 1.00 94.62 113 SER A O 1
ATOM 911 N N . LEU A 1 114 ? -26.715 -4.799 27.154 1.00 95.75 114 LEU A N 1
ATOM 912 C CA . LEU A 1 114 ? -26.806 -3.743 28.163 1.00 95.75 114 LEU A CA 1
ATOM 913 C C . LEU A 1 114 ? -28.250 -3.325 28.432 1.00 95.75 114 LEU A C 1
ATOM 915 O O . LEU A 1 114 ? -28.617 -3.143 29.593 1.00 95.75 114 LEU A O 1
ATOM 919 N N . LYS A 1 115 ? -29.075 -3.230 27.384 1.00 96.44 115 LYS A N 1
ATOM 920 C CA . LYS A 1 115 ? -30.491 -2.874 27.499 1.00 96.44 115 LYS A CA 1
ATOM 921 C C . LYS A 1 115 ? -31.248 -3.831 28.424 1.00 96.44 115 LYS A C 1
ATOM 923 O O . LYS A 1 115 ? -32.006 -3.359 29.264 1.00 96.44 115 LYS A O 1
ATOM 928 N N . ILE A 1 116 ? -30.976 -5.138 28.352 1.00 95.50 116 ILE A N 1
ATOM 929 C CA . ILE A 1 116 ? -31.587 -6.139 29.248 1.00 95.50 116 ILE A CA 1
ATOM 930 C C . ILE A 1 116 ? -31.312 -5.806 30.724 1.00 95.50 116 ILE A C 1
ATOM 932 O O . ILE A 1 116 ? -32.216 -5.842 31.553 1.00 95.50 116 ILE A O 1
ATOM 936 N N . TYR A 1 117 ? -30.075 -5.447 31.075 1.00 94.00 117 TYR A N 1
ATOM 937 C CA . TYR A 1 117 ? -29.732 -5.082 32.456 1.00 94.00 117 TYR A CA 1
ATOM 938 C C . TYR A 1 117 ? -30.310 -3.722 32.872 1.00 94.00 117 TYR A C 1
ATOM 940 O O . TYR A 1 117 ? -30.711 -3.554 34.024 1.00 94.00 117 TYR A O 1
ATOM 948 N N . MET A 1 118 ? -30.408 -2.773 31.936 1.00 92.88 118 MET A N 1
ATOM 949 C CA . MET A 1 118 ? -31.069 -1.486 32.171 1.00 92.88 118 MET A CA 1
ATOM 950 C C . MET A 1 118 ? -32.568 -1.648 32.435 1.00 92.88 118 MET A C 1
ATOM 952 O O . MET A 1 118 ? -33.103 -0.980 33.316 1.00 92.88 118 MET A O 1
ATOM 956 N N . GLU A 1 119 ? -33.234 -2.579 31.749 1.00 94.62 119 GLU A N 1
ATOM 957 C CA . GLU A 1 119 ? -34.635 -2.942 32.006 1.00 94.62 119 GLU A CA 1
ATOM 958 C C . GLU A 1 119 ? -34.827 -3.584 33.393 1.00 94.62 119 GLU A C 1
ATOM 960 O O . GLU A 1 119 ? -35.866 -3.389 34.022 1.00 94.62 119 GLU A O 1
ATOM 965 N N . LEU A 1 120 ? -33.801 -4.259 33.930 1.00 92.69 120 LEU A N 1
ATOM 966 C CA . LEU A 1 120 ? -33.767 -4.726 35.326 1.00 92.69 120 LEU A CA 1
ATOM 967 C C . LEU A 1 120 ? -33.495 -3.594 36.343 1.00 92.69 120 LEU A C 1
ATOM 969 O O . LEU A 1 120 ? -33.512 -3.829 37.553 1.00 92.69 120 LEU A O 1
ATOM 973 N N . GLY A 1 121 ? -33.269 -2.363 35.874 1.00 91.38 121 GLY A N 1
ATOM 974 C CA . GLY A 1 121 ? -33.031 -1.171 36.692 1.00 91.38 121 GLY A CA 1
ATOM 975 C C . GLY A 1 121 ? -31.557 -0.862 36.977 1.00 91.38 121 GLY A C 1
ATOM 976 O O . GLY A 1 121 ? -31.281 0.050 37.761 1.00 91.38 121 GLY A O 1
ATOM 977 N N . ILE A 1 122 ? -30.619 -1.589 36.356 1.00 93.44 122 ILE A N 1
ATOM 978 C CA . ILE A 1 122 ? -29.173 -1.360 36.487 1.00 93.44 122 ILE A CA 1
ATOM 979 C C . ILE A 1 122 ? -28.739 -0.364 35.414 1.00 93.44 122 ILE A C 1
ATOM 981 O O . ILE A 1 122 ? -28.651 -0.700 34.236 1.00 93.44 122 ILE A O 1
ATOM 985 N N . ILE A 1 123 ? -28.486 0.874 35.823 1.00 90.12 123 ILE A N 1
ATOM 986 C CA . ILE A 1 123 ? -28.118 1.975 34.919 1.00 90.12 123 ILE A CA 1
ATOM 987 C C . ILE A 1 123 ? -26.681 2.403 35.196 1.00 90.12 123 ILE A C 1
ATOM 989 O O . ILE A 1 123 ? -25.881 2.562 34.277 1.00 90.12 123 ILE A O 1
ATOM 993 N N . ASP A 1 124 ? -26.361 2.552 36.475 1.00 90.56 124 ASP A N 1
ATOM 994 C CA . ASP A 1 124 ? -25.054 2.965 36.957 1.00 90.56 124 ASP A CA 1
ATOM 995 C C . ASP A 1 124 ? -24.738 2.149 38.205 1.00 90.56 124 ASP A C 1
ATOM 997 O O . ASP A 1 124 ? -25.040 2.551 39.326 1.00 90.56 124 ASP A O 1
ATOM 1001 N N . TYR A 1 125 ? -24.251 0.929 37.976 1.00 91.50 125 TYR A N 1
ATOM 1002 C CA . TYR A 1 125 ? -24.146 -0.102 39.002 1.00 91.50 125 TYR A CA 1
ATOM 1003 C C . TYR A 1 125 ? -23.383 0.381 40.237 1.00 91.50 125 TYR A C 1
ATOM 1005 O O . TYR A 1 125 ? -23.881 0.231 41.350 1.00 91.50 125 TYR A O 1
ATOM 1013 N N . GLU A 1 126 ? -22.211 0.989 40.054 1.00 91.31 126 GLU A N 1
ATOM 1014 C CA . GLU A 1 126 ? -21.347 1.401 41.156 1.00 91.31 126 GLU A CA 1
ATOM 1015 C C . GLU A 1 126 ? -22.007 2.502 42.004 1.00 91.31 126 GLU A C 1
ATOM 1017 O O . GLU A 1 126 ? -22.154 2.336 43.217 1.00 91.31 126 GLU A O 1
ATOM 1022 N N . SER A 1 127 ? -22.507 3.573 41.376 1.00 93.88 127 SER A N 1
ATOM 1023 C CA . SER A 1 127 ? -23.188 4.659 42.095 1.00 93.88 127 SER A CA 1
ATOM 1024 C C . SER A 1 127 ? -24.545 4.244 42.669 1.00 93.88 127 SER A C 1
ATOM 1026 O O . SER A 1 127 ? -24.951 4.729 43.728 1.00 93.88 127 SER A O 1
ATOM 1028 N N . GLN A 1 128 ? -25.274 3.342 42.004 1.00 93.62 128 GLN A N 1
ATOM 1029 C CA . GLN A 1 128 ? -26.519 2.796 42.539 1.00 93.62 128 GLN A CA 1
ATOM 1030 C C . GLN A 1 128 ? -26.237 1.928 43.770 1.00 93.62 128 GLN A C 1
ATOM 1032 O O . GLN A 1 128 ? -26.867 2.144 44.800 1.00 93.62 128 GLN A O 1
ATOM 1037 N N . VAL A 1 129 ? -25.278 1.001 43.723 1.00 94.88 129 VAL A N 1
ATOM 1038 C CA . VAL A 1 129 ? -24.942 0.156 44.882 1.00 94.88 129 VAL A CA 1
ATOM 1039 C C . VAL A 1 129 ? -24.512 0.996 46.080 1.00 94.88 129 VAL A C 1
ATOM 1041 O O . VAL A 1 129 ? -25.020 0.766 47.178 1.00 94.88 129 VAL A O 1
ATOM 1044 N N . GLU A 1 130 ? -23.646 1.991 45.880 1.00 94.50 130 GLU A N 1
ATOM 1045 C CA . GLU A 1 130 ? -23.195 2.889 46.949 1.00 94.50 130 GLU A CA 1
ATOM 1046 C C . GLU A 1 130 ? -24.380 3.590 47.628 1.00 94.50 130 GLU A C 1
ATOM 1048 O O . GLU A 1 130 ? -24.597 3.437 48.833 1.00 94.50 130 GLU A O 1
ATOM 1053 N N . ARG A 1 131 ? -25.222 4.272 46.838 1.00 95.44 131 ARG A N 1
ATOM 1054 C CA . ARG A 1 131 ? -26.373 5.023 47.362 1.00 95.44 131 ARG A CA 1
ATOM 1055 C C . ARG A 1 131 ? -27.415 4.120 48.017 1.00 95.44 131 ARG A C 1
ATOM 1057 O O . ARG A 1 131 ? -27.975 4.483 49.047 1.00 95.44 131 ARG A O 1
ATOM 1064 N N . TYR A 1 132 ? -27.700 2.950 47.443 1.00 95.12 132 TYR A N 1
ATOM 1065 C CA . TYR A 1 132 ? -28.651 2.005 48.039 1.00 95.12 132 TYR A CA 1
ATOM 1066 C C . TYR A 1 132 ? -28.119 1.421 49.357 1.00 95.12 132 TYR A C 1
ATOM 1068 O O . TYR A 1 132 ? -28.891 1.272 50.301 1.00 95.12 132 TYR A O 1
ATOM 1076 N N . THR A 1 133 ? -26.813 1.152 49.454 1.00 95.44 133 THR A N 1
ATOM 1077 C CA . THR A 1 133 ? -26.170 0.641 50.680 1.00 95.44 133 THR A CA 1
ATOM 1078 C C . THR A 1 133 ? -26.162 1.686 51.799 1.00 95.44 133 THR A C 1
ATOM 1080 O O . THR A 1 133 ? -26.456 1.373 52.958 1.00 95.44 133 THR A O 1
ATOM 1083 N N . GLU A 1 134 ? -25.894 2.949 51.463 1.00 96.50 134 GLU A N 1
ATOM 1084 C CA . GLU A 1 134 ? -25.991 4.066 52.407 1.00 96.50 134 GLU A CA 1
ATOM 1085 C C . GLU A 1 134 ? -27.423 4.206 52.950 1.00 96.50 134 GLU A C 1
ATOM 1087 O O . GLU A 1 134 ? -27.643 4.233 54.163 1.00 96.50 134 GLU A O 1
ATOM 1092 N N . GLN A 1 135 ? -28.422 4.215 52.059 1.00 96.62 135 GLN A N 1
ATOM 1093 C CA . GLN A 1 135 ? -29.827 4.327 52.460 1.00 96.62 135 GLN A CA 1
ATOM 1094 C C . GLN A 1 135 ? -30.314 3.116 53.262 1.00 96.62 135 GLN A C 1
ATOM 1096 O O . GLN A 1 135 ? -31.116 3.281 54.182 1.00 96.62 135 GLN A O 1
ATOM 1101 N N . LEU A 1 136 ? -29.809 1.914 52.969 1.00 96.38 136 LEU A N 1
ATOM 1102 C CA . LEU A 1 136 ? -30.091 0.718 53.763 1.00 96.38 136 LEU A CA 1
ATOM 1103 C C . LEU A 1 136 ? -29.592 0.895 55.199 1.00 96.38 136 LEU A C 1
ATOM 1105 O O . LEU A 1 136 ? -30.335 0.638 56.146 1.00 96.38 136 LEU A O 1
ATOM 1109 N N . SER A 1 137 ? -28.376 1.417 55.363 1.00 96.44 137 SER A N 1
ATOM 1110 C CA . SER A 1 137 ? -27.789 1.686 56.679 1.00 96.44 137 SER A CA 1
ATOM 1111 C C . SER A 1 137 ? -28.633 2.687 57.479 1.00 96.44 137 SER A C 1
ATOM 1113 O O . SER A 1 137 ? -28.939 2.455 58.649 1.00 96.44 137 SER A O 1
ATOM 1115 N N . VAL A 1 138 ? -29.102 3.763 56.836 1.00 96.88 138 VAL A N 1
ATOM 1116 C CA . VAL A 1 138 ? -30.019 4.739 57.453 1.00 96.88 138 VAL A CA 1
ATOM 1117 C C . VAL A 1 138 ? -31.363 4.102 57.828 1.00 96.88 138 VAL A C 1
ATOM 1119 O O . VAL A 1 138 ? -31.882 4.352 58.917 1.00 96.88 138 VAL A O 1
ATOM 1122 N N . ALA A 1 139 ? -31.935 3.263 56.961 1.00 96.00 139 ALA A N 1
ATOM 1123 C CA . ALA A 1 139 ? -33.212 2.597 57.217 1.00 96.00 139 ALA A CA 1
ATOM 1124 C C . ALA A 1 139 ? -33.140 1.617 58.401 1.00 96.00 139 ALA A C 1
ATOM 1126 O O . ALA A 1 139 ? -34.095 1.545 59.181 1.00 96.00 139 ALA A O 1
ATOM 1127 N N . ILE A 1 140 ? -32.006 0.922 58.563 1.00 94.75 140 ILE A N 1
ATOM 1128 C CA . ILE A 1 140 ? -31.710 0.058 59.716 1.00 94.75 140 ILE A CA 1
ATOM 1129 C C . ILE A 1 140 ? -31.691 0.882 61.006 1.00 94.75 140 ILE A C 1
ATOM 1131 O O . ILE A 1 140 ? -32.398 0.538 61.953 1.00 94.75 140 ILE A O 1
ATOM 1135 N N . LEU A 1 141 ? -30.964 2.006 61.028 1.00 96.25 141 LEU A N 1
ATOM 1136 C CA . LEU A 1 141 ? -30.903 2.897 62.196 1.00 96.25 141 LEU A CA 1
ATOM 1137 C C . LEU A 1 141 ? -32.277 3.472 62.577 1.00 96.25 141 LEU A C 1
ATOM 1139 O O . LEU A 1 141 ? -32.549 3.710 63.750 1.00 96.25 141 LEU A O 1
ATOM 1143 N N . GLN A 1 142 ? -33.148 3.690 61.591 1.00 95.69 142 GLN A N 1
ATOM 1144 C CA . GLN A 1 142 ? -34.499 4.225 61.785 1.00 95.69 142 GLN A CA 1
ATOM 1145 C C . GLN A 1 142 ? -35.565 3.149 62.057 1.00 95.69 142 GLN A C 1
ATOM 1147 O O . GLN A 1 142 ? -36.730 3.498 62.248 1.00 95.69 142 GLN A O 1
ATOM 1152 N N . GLY A 1 143 ? -35.216 1.857 62.028 1.00 94.06 143 GLY A N 1
ATOM 1153 C CA . GLY A 1 143 ? -36.164 0.757 62.244 1.00 94.06 143 GLY A CA 1
ATOM 1154 C C . GLY A 1 143 ? -37.250 0.620 61.165 1.00 94.06 143 GLY A C 1
ATOM 1155 O O . GLY A 1 143 ? -38.325 0.085 61.433 1.00 94.06 143 GLY A O 1
ATOM 1156 N N . LYS A 1 144 ? -37.012 1.107 59.938 1.00 95.12 144 LYS A N 1
ATOM 1157 C CA . LYS A 1 144 ? -38.007 1.098 58.846 1.00 95.12 144 LYS A CA 1
ATOM 1158 C C . LYS A 1 144 ? -37.997 -0.224 58.074 1.00 95.12 144 LYS A C 1
ATOM 1160 O O . LYS A 1 144 ? -37.471 -0.304 56.965 1.00 95.12 144 LYS A O 1
ATOM 1165 N N . THR A 1 145 ? -38.625 -1.259 58.629 1.00 92.94 145 THR A N 1
ATOM 1166 C CA . THR A 1 145 ? -38.584 -2.639 58.100 1.00 92.94 145 THR A CA 1
ATOM 1167 C C . THR A 1 145 ? -39.033 -2.783 56.638 1.00 92.94 145 THR A C 1
ATOM 1169 O O . THR A 1 145 ? -38.434 -3.550 55.888 1.00 92.94 145 THR A O 1
ATOM 1172 N N . SER A 1 146 ? -40.047 -2.034 56.189 1.00 93.81 146 SER A N 1
ATOM 1173 C CA . SER A 1 146 ? -40.512 -2.086 54.790 1.00 93.81 146 SER A CA 1
ATOM 1174 C C . SER A 1 146 ? -39.491 -1.519 53.794 1.00 93.81 146 SER A C 1
ATOM 1176 O O . SER A 1 146 ? -39.329 -2.057 52.696 1.00 93.81 146 SER A O 1
ATOM 1178 N N . ALA A 1 147 ? -38.780 -0.457 54.185 1.00 93.62 147 ALA A N 1
ATOM 1179 C CA . ALA A 1 147 ? -37.728 0.153 53.379 1.00 93.62 147 ALA A CA 1
ATOM 1180 C C . ALA A 1 147 ? -36.497 -0.757 53.300 1.00 93.62 147 ALA A C 1
ATOM 1182 O O . ALA A 1 147 ? -35.966 -0.943 52.211 1.00 93.62 147 ALA A O 1
ATOM 1183 N N . ILE A 1 148 ? -36.108 -1.376 54.423 1.00 95.19 148 ILE A N 1
ATOM 1184 C CA . ILE A 1 148 ? -35.014 -2.361 54.486 1.00 95.19 148 ILE A CA 1
ATOM 1185 C C . ILE A 1 148 ? -35.251 -3.473 53.461 1.00 95.19 148 ILE A C 1
ATOM 1187 O O . ILE A 1 148 ? -34.431 -3.657 52.567 1.00 95.19 148 ILE A O 1
ATOM 1191 N N . LYS A 1 149 ? -36.425 -4.117 53.506 1.00 95.75 149 LYS A N 1
ATOM 1192 C CA . LYS A 1 149 ? -36.765 -5.208 52.584 1.00 95.75 149 LYS A CA 1
ATOM 1193 C C . LYS A 1 149 ? -36.707 -4.777 51.112 1.00 95.75 149 LYS A C 1
ATOM 1195 O O . LYS A 1 149 ? -36.133 -5.473 50.283 1.00 95.75 149 LYS A O 1
ATOM 1200 N N . SER A 1 150 ? -37.261 -3.607 50.791 1.00 93.88 150 SER A N 1
ATOM 1201 C CA . SER A 1 150 ? -37.273 -3.089 49.412 1.00 93.88 150 SER A CA 1
ATOM 1202 C C . SER A 1 150 ? -35.862 -2.771 48.890 1.00 93.88 150 SER A C 1
ATOM 1204 O O . SER A 1 150 ? -35.578 -2.957 47.707 1.00 93.88 150 SER A O 1
ATOM 1206 N N . LEU A 1 151 ? -34.975 -2.275 49.761 1.00 95.06 151 LEU A N 1
ATOM 1207 C CA . LEU A 1 151 ? -33.582 -1.970 49.425 1.00 95.06 151 LEU A CA 1
ATOM 1208 C C . LEU A 1 151 ? -32.750 -3.250 49.261 1.00 95.06 151 LEU A C 1
ATOM 1210 O O . LEU A 1 151 ? -31.984 -3.344 48.304 1.00 95.06 151 LEU A O 1
ATOM 1214 N N . GLU A 1 152 ? -32.941 -4.245 50.130 1.00 94.38 152 GLU A N 1
ATOM 1215 C CA . GLU A 1 152 ? -32.295 -5.562 50.026 1.00 94.38 152 GLU A CA 1
ATOM 1216 C C . GLU A 1 152 ? -32.673 -6.283 48.726 1.00 94.38 152 GLU A C 1
ATOM 1218 O O . GLU A 1 152 ? -31.794 -6.780 48.025 1.00 94.38 152 GLU A O 1
ATOM 1223 N N . GLU A 1 153 ? -33.957 -6.271 48.345 1.00 93.56 153 GLU A N 1
ATOM 1224 C CA . GLU A 1 153 ? -34.427 -6.856 47.079 1.00 93.56 153 GLU A CA 1
ATOM 1225 C C . GLU A 1 153 ? -33.742 -6.216 45.857 1.00 93.56 153 GLU A C 1
ATOM 1227 O O . GLU A 1 153 ? -33.372 -6.909 44.906 1.00 93.56 153 GLU A O 1
ATOM 1232 N N . LYS A 1 154 ? -33.523 -4.894 45.875 1.00 92.12 154 LYS A N 1
ATOM 1233 C CA . LYS A 1 154 ? -32.807 -4.185 44.800 1.00 92.12 154 LYS A CA 1
ATOM 1234 C C . LYS A 1 154 ? -31.311 -4.498 44.795 1.00 92.12 154 LYS A C 1
ATOM 1236 O O . LYS A 1 154 ? -30.749 -4.734 43.725 1.00 92.12 154 LYS A O 1
ATOM 1241 N N . LEU A 1 155 ? -30.678 -4.540 45.967 1.00 93.56 155 LEU A N 1
ATOM 1242 C CA . LEU A 1 155 ? -29.262 -4.887 46.101 1.00 93.56 155 LEU A CA 1
ATOM 1243 C C . LEU A 1 155 ? -28.975 -6.336 45.678 1.00 93.56 155 LEU A C 1
ATOM 1245 O O . LEU A 1 155 ? -27.921 -6.589 45.100 1.00 93.56 155 LEU A O 1
ATOM 1249 N N . ASP A 1 156 ? -29.907 -7.273 45.871 1.00 93.75 156 ASP A N 1
ATOM 1250 C CA . ASP A 1 156 ? -29.766 -8.659 45.400 1.00 93.75 156 ASP A CA 1
ATOM 1251 C C . ASP A 1 156 ? -29.756 -8.754 43.860 1.00 93.75 156 ASP A C 1
ATOM 1253 O O . ASP A 1 156 ? -28.931 -9.461 43.273 1.00 93.75 156 ASP A O 1
ATOM 1257 N N . ILE A 1 157 ? -30.602 -7.971 43.175 1.00 92.50 157 ILE A N 1
ATOM 1258 C CA . ILE A 1 157 ? -30.569 -7.851 41.703 1.00 92.50 157 ILE A CA 1
ATOM 1259 C C . ILE A 1 157 ? -29.206 -7.311 41.248 1.00 92.50 157 ILE A C 1
ATOM 1261 O O . ILE A 1 157 ? -28.600 -7.840 40.309 1.00 92.50 157 ILE A O 1
ATOM 1265 N N . PHE A 1 158 ? -28.701 -6.282 41.933 1.00 92.88 158 PHE A N 1
ATOM 1266 C CA . PHE A 1 158 ? -27.398 -5.689 41.645 1.00 92.88 158 PHE A CA 1
ATOM 1267 C C . PHE A 1 158 ? -26.263 -6.692 41.876 1.00 92.88 158 PHE A C 1
ATOM 1269 O O . PHE A 1 158 ? -25.412 -6.848 41.003 1.00 92.88 158 PHE A O 1
ATOM 1276 N N . ALA A 1 159 ? -26.283 -7.452 42.971 1.00 91.31 159 ALA A N 1
ATOM 1277 C CA . ALA A 1 159 ? -25.282 -8.477 43.258 1.00 91.31 159 ALA A CA 1
ATOM 1278 C C . ALA A 1 159 ? -25.249 -9.585 42.187 1.00 91.31 159 ALA A C 1
ATOM 1280 O O . ALA A 1 159 ? -24.174 -10.043 41.792 1.00 91.31 159 ALA A O 1
ATOM 1281 N N . LYS A 1 160 ? -26.415 -9.988 41.661 1.00 93.31 160 LYS A N 1
ATOM 1282 C CA . LYS A 1 160 ? -26.531 -11.046 40.640 1.00 93.31 160 LYS A CA 1
ATOM 1283 C C . LYS A 1 160 ? -26.050 -10.625 39.251 1.00 93.31 160 LYS A C 1
ATOM 1285 O O . LYS A 1 160 ? -25.547 -11.461 38.494 1.00 93.31 160 LYS A O 1
ATOM 1290 N N . HIS A 1 161 ? -26.221 -9.353 38.889 1.00 94.62 161 HIS A N 1
ATOM 1291 C CA . HIS A 1 161 ? -26.046 -8.894 37.505 1.00 94.62 161 HIS A CA 1
ATOM 1292 C C . HIS A 1 161 ? -25.007 -7.783 37.317 1.00 94.62 161 HIS A C 1
ATOM 1294 O O . HIS A 1 161 ? -24.515 -7.601 36.203 1.00 94.62 161 HIS A O 1
ATOM 1300 N N . GLY A 1 162 ? -24.613 -7.093 38.384 1.00 91.00 162 GLY A N 1
ATOM 1301 C CA . GLY A 1 162 ? -23.740 -5.922 38.354 1.00 91.00 162 GLY A CA 1
ATOM 1302 C C . GLY A 1 162 ? -22.392 -6.158 37.693 1.00 91.00 162 GLY A C 1
ATOM 1303 O O . GLY A 1 162 ? -22.026 -5.449 36.762 1.00 91.00 162 GLY A O 1
ATOM 1304 N N . ALA A 1 163 ? -21.694 -7.231 38.073 1.00 90.62 163 ALA A N 1
ATOM 1305 C CA . ALA A 1 163 ? -20.403 -7.570 37.472 1.00 90.62 163 ALA A CA 1
ATOM 1306 C C . ALA A 1 163 ? -20.495 -7.809 35.950 1.00 90.62 163 ALA A C 1
ATOM 1308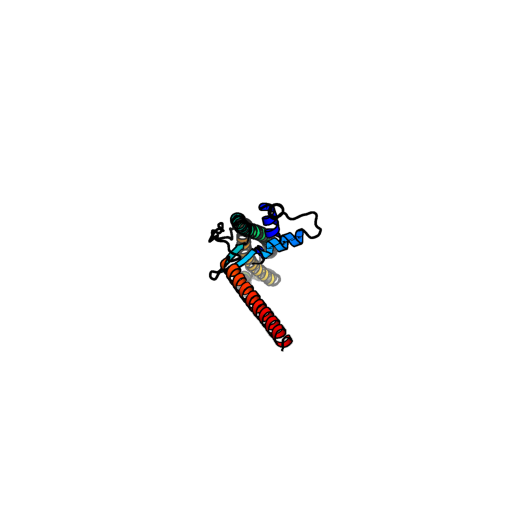 O O . ALA A 1 163 ? -19.596 -7.432 35.196 1.00 90.62 163 ALA A O 1
ATOM 1309 N N . LYS A 1 164 ? -21.594 -8.418 35.476 1.00 93.50 164 LYS A N 1
ATOM 1310 C CA . LYS A 1 164 ? -21.829 -8.626 34.038 1.00 93.50 164 LYS A CA 1
ATOM 1311 C C . LYS A 1 164 ? -22.140 -7.305 33.342 1.00 93.50 164 LYS A C 1
ATOM 1313 O O . LYS A 1 164 ? -21.593 -7.060 32.270 1.00 93.50 164 LYS A O 1
ATOM 1318 N N . PHE A 1 165 ? -22.972 -6.465 33.957 1.00 95.25 165 PHE A N 1
ATOM 1319 C CA . PHE A 1 165 ? -23.291 -5.136 33.447 1.00 95.25 165 PHE A CA 1
ATOM 1320 C C . PHE A 1 165 ? -22.032 -4.280 33.278 1.00 95.25 165 PHE A C 1
ATOM 1322 O O . PHE A 1 165 ? -21.773 -3.818 32.168 1.00 95.25 165 PHE A O 1
ATOM 1329 N N . THR A 1 166 ? -21.208 -4.146 34.324 1.00 93.94 166 THR A N 1
ATOM 1330 C CA . THR A 1 166 ? -19.946 -3.388 34.279 1.00 93.94 166 THR A CA 1
ATOM 1331 C C . THR A 1 166 ? -19.041 -3.901 33.160 1.00 93.94 166 THR A C 1
ATOM 1333 O O . THR A 1 166 ? -18.604 -3.122 32.316 1.00 93.94 166 THR A O 1
ATOM 1336 N N . LYS A 1 167 ? -18.858 -5.225 33.049 1.00 94.38 167 LYS A N 1
ATOM 1337 C CA . LYS A 1 167 ? -18.065 -5.817 31.962 1.00 94.38 167 LYS A CA 1
ATOM 1338 C C . LYS A 1 167 ? -18.598 -5.442 30.575 1.00 94.38 167 LYS A C 1
ATOM 1340 O O . LYS A 1 167 ? -17.817 -5.059 29.706 1.00 94.38 167 LYS A O 1
ATOM 1345 N N . PHE A 1 168 ? -19.905 -5.574 30.339 1.00 95.69 168 PHE A N 1
ATOM 1346 C CA . PHE A 1 168 ? -20.492 -5.224 29.043 1.00 95.69 168 PHE A CA 1
ATOM 1347 C C . PHE A 1 168 ? -20.431 -3.724 28.761 1.00 95.69 168 PHE A C 1
ATOM 1349 O O . PHE A 1 168 ? -20.220 -3.351 27.611 1.00 95.69 168 PHE A O 1
ATOM 1356 N N . ARG A 1 169 ? -20.558 -2.871 29.782 1.00 95.69 169 ARG A N 1
ATOM 1357 C CA . ARG A 1 169 ? -20.458 -1.410 29.655 1.00 95.69 169 ARG A CA 1
ATOM 1358 C C . ARG A 1 169 ? -19.057 -1.005 29.217 1.00 95.69 169 ARG A C 1
ATOM 1360 O O . ARG A 1 169 ? -18.903 -0.193 28.300 1.00 95.69 169 ARG A O 1
ATOM 1367 N N . ASP A 1 170 ? -18.050 -1.590 29.853 1.00 95.69 170 ASP A N 1
ATOM 1368 C CA . ASP A 1 170 ? -16.650 -1.284 29.583 1.00 95.69 170 ASP A CA 1
ATOM 1369 C C . ASP A 1 170 ? -16.253 -1.785 28.187 1.00 95.69 170 ASP A C 1
ATOM 1371 O O . ASP A 1 170 ? -15.673 -1.030 27.402 1.00 95.69 170 ASP A O 1
ATOM 1375 N N . LEU A 1 171 ? -16.663 -3.011 27.830 1.00 96.88 171 LEU A N 1
ATOM 1376 C CA . LEU A 1 171 ? -16.500 -3.548 26.476 1.00 96.88 171 LEU A CA 1
ATOM 1377 C C . LEU A 1 171 ? -17.221 -2.685 25.441 1.00 96.88 171 LEU A C 1
ATOM 1379 O O . LEU A 1 171 ? -16.601 -2.268 24.474 1.00 96.88 171 LEU A O 1
ATOM 1383 N N . PHE A 1 172 ? -18.494 -2.346 25.648 1.00 97.62 172 PHE A N 1
ATOM 1384 C CA . PHE A 1 172 ? -19.247 -1.488 24.730 1.00 97.62 172 PHE A CA 1
ATOM 1385 C C . PHE A 1 172 ? -18.543 -0.147 24.505 1.00 97.62 172 PHE A C 1
ATOM 1387 O O . PHE A 1 172 ? -18.395 0.300 23.368 1.00 97.62 172 PHE A O 1
ATOM 1394 N N . SER A 1 173 ? -18.050 0.474 25.577 1.00 96.94 173 SER A N 1
ATOM 1395 C CA . SER A 1 173 ? -17.325 1.744 25.501 1.00 96.94 173 SER A CA 1
ATOM 1396 C C . SER A 1 173 ? -16.011 1.618 24.727 1.00 96.94 173 SER A C 1
ATOM 1398 O O . SER A 1 173 ? -15.676 2.502 23.936 1.00 96.94 173 SER A O 1
ATOM 1400 N N . TYR A 1 174 ? -15.272 0.526 24.930 1.00 97.94 174 TYR A N 1
ATOM 1401 C CA . TYR A 1 174 ? -14.052 0.225 24.184 1.00 97.94 174 TYR A CA 1
ATOM 1402 C C . TYR A 1 174 ? -14.342 -0.035 22.698 1.00 97.94 174 TYR A C 1
ATOM 1404 O O . TYR A 1 174 ? -13.761 0.608 21.823 1.00 97.94 174 TYR A O 1
ATOM 1412 N N . GLU A 1 175 ? -15.300 -0.908 22.403 1.00 97.81 175 GLU A N 1
ATOM 1413 C CA . GLU A 1 175 ? -15.641 -1.320 21.041 1.00 97.81 175 GLU A CA 1
ATOM 1414 C C . GLU A 1 175 ? -16.271 -0.189 20.226 1.00 97.81 175 GLU A C 1
ATOM 1416 O O . GLU A 1 175 ? -16.055 -0.097 19.017 1.00 97.81 175 GLU A O 1
ATOM 1421 N N . LYS A 1 176 ? -16.987 0.734 20.878 1.00 97.75 176 LYS A N 1
ATOM 1422 C CA . LYS A 1 176 ? -17.496 1.954 20.241 1.00 97.75 176 LYS A CA 1
ATOM 1423 C C . LYS A 1 176 ? -16.364 2.889 19.805 1.00 97.75 176 LYS A C 1
ATOM 1425 O O . LYS A 1 176 ? -16.459 3.502 18.742 1.00 97.75 176 LYS A O 1
ATOM 1430 N N . LYS A 1 177 ? -15.276 2.982 20.584 1.00 97.69 177 LYS A N 1
ATOM 1431 C CA . LYS A 1 177 ? -14.068 3.722 20.171 1.00 97.69 177 LYS A CA 1
ATOM 1432 C C . LYS A 1 177 ? -13.400 3.045 18.975 1.00 97.69 177 LYS A C 1
ATOM 1434 O O . LYS A 1 177 ? -13.030 3.732 18.026 1.00 97.69 177 LYS A O 1
ATOM 1439 N N . GLN A 1 178 ? -13.313 1.714 18.984 1.00 97.25 178 GLN A N 1
ATOM 1440 C CA . GLN A 1 178 ? -12.767 0.965 17.851 1.00 97.25 178 GLN A CA 1
ATOM 1441 C C . GLN A 1 178 ? -13.620 1.090 16.589 1.00 97.25 178 GLN A C 1
ATOM 1443 O O . GLN A 1 178 ? -13.077 1.214 15.495 1.00 97.25 178 GLN A O 1
ATOM 1448 N N . LEU A 1 179 ? -14.947 1.146 16.725 1.00 97.88 179 LEU A N 1
ATOM 1449 C CA . LEU A 1 179 ? -15.844 1.414 15.605 1.00 97.88 179 LEU A CA 1
ATOM 1450 C C . LEU A 1 179 ? -15.583 2.795 14.986 1.00 97.88 179 LEU A C 1
ATOM 1452 O O . LEU A 1 179 ? -15.513 2.911 13.765 1.00 97.88 179 LEU A O 1
ATOM 1456 N N . ALA A 1 180 ? -15.389 3.833 15.806 1.00 97.44 180 ALA A N 1
ATOM 1457 C CA . ALA A 1 180 ? -15.040 5.165 15.307 1.00 97.44 180 ALA A CA 1
ATOM 1458 C C . ALA A 1 180 ? -13.692 5.168 14.559 1.00 97.44 180 ALA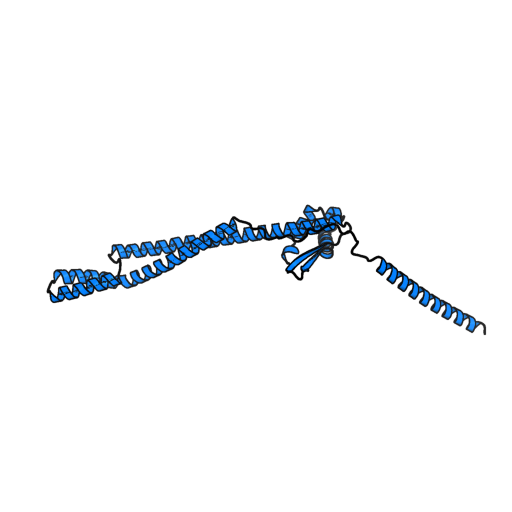 A C 1
ATOM 1460 O O . ALA A 1 180 ? -13.574 5.788 13.502 1.00 97.44 180 ALA A O 1
ATOM 1461 N N . PHE A 1 181 ? -12.701 4.427 15.063 1.00 97.06 181 PHE A N 1
ATOM 1462 C CA . PHE A 1 181 ? -11.420 4.241 14.380 1.00 97.06 181 PHE A CA 1
ATOM 1463 C C . PHE A 1 181 ? -11.574 3.499 13.040 1.00 97.06 181 PHE A C 1
ATOM 1465 O O . PHE A 1 181 ? -11.067 3.959 12.017 1.00 97.06 181 PHE A O 1
ATOM 1472 N N . LEU A 1 182 ? -12.323 2.391 13.017 1.00 97.44 182 LEU A N 1
ATOM 1473 C CA . LEU A 1 182 ? -12.605 1.628 11.796 1.00 97.44 182 LEU A CA 1
ATOM 1474 C C . LEU A 1 182 ? -13.356 2.455 10.757 1.00 97.44 182 LEU A C 1
ATOM 1476 O O . LEU A 1 182 ? -13.075 2.322 9.571 1.00 97.44 182 LEU A O 1
ATOM 1480 N N . ARG A 1 183 ? -14.269 3.331 11.184 1.00 97.69 183 ARG A N 1
ATOM 1481 C CA . ARG A 1 183 ? -14.959 4.258 10.284 1.00 97.69 183 ARG A CA 1
ATOM 1482 C C . ARG A 1 183 ? -13.981 5.209 9.596 1.00 97.69 183 ARG A C 1
ATOM 1484 O O . ARG A 1 183 ? -14.044 5.355 8.383 1.00 97.69 183 ARG A O 1
ATOM 1491 N N . SER A 1 184 ? -13.048 5.801 10.343 1.00 97.62 184 SER A N 1
ATOM 1492 C CA . SER A 1 184 ? -12.008 6.652 9.749 1.00 97.62 184 SER A CA 1
ATOM 1493 C C . SER A 1 184 ? -11.153 5.877 8.739 1.00 97.62 184 SER A C 1
ATOM 1495 O O . SER A 1 184 ? -10.872 6.386 7.657 1.00 97.62 184 SER A O 1
ATOM 1497 N N . LYS A 1 185 ? -10.806 4.619 9.044 1.00 96.88 185 LYS A N 1
ATOM 1498 C CA . LYS A 1 185 ? -10.072 3.749 8.112 1.00 96.88 185 LYS A CA 1
ATOM 1499 C C . LYS A 1 185 ? -10.884 3.335 6.889 1.00 96.88 185 LYS A C 1
ATOM 1501 O O . LYS A 1 185 ? -10.312 3.173 5.816 1.00 96.88 185 LYS A O 1
ATOM 1506 N N . LEU A 1 186 ? -12.195 3.174 7.035 1.00 97.50 186 LEU A N 1
ATOM 1507 C CA . LEU A 1 186 ? -13.095 2.909 5.919 1.00 97.50 186 LEU A CA 1
ATOM 1508 C C . LEU A 1 186 ? -13.158 4.107 4.970 1.00 97.50 186 LEU A C 1
ATOM 1510 O O . LEU A 1 186 ? -13.067 3.918 3.762 1.00 97.50 186 LEU A O 1
ATOM 1514 N N . GLU A 1 187 ? -13.277 5.320 5.513 1.00 95.44 187 GLU A N 1
ATOM 1515 C CA . GLU A 1 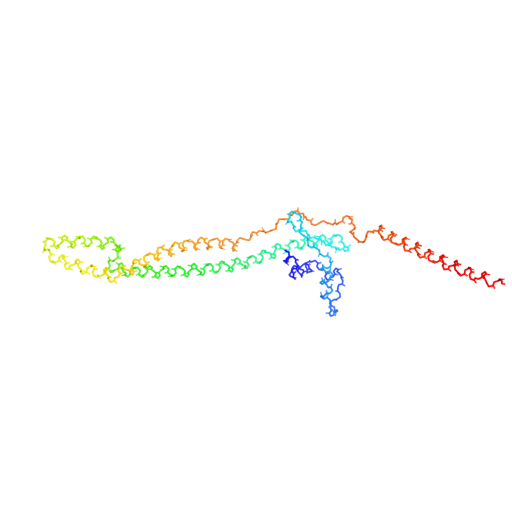187 ? -13.280 6.564 4.735 1.00 95.44 187 GLU A CA 1
ATOM 1516 C C . GLU A 1 187 ? -11.945 6.750 3.987 1.00 95.44 187 GLU A C 1
ATOM 1518 O O . GLU A 1 187 ? -11.952 7.024 2.790 1.00 95.44 187 GLU A O 1
ATOM 1523 N N . GLU A 1 188 ? -10.808 6.502 4.647 1.00 94.31 188 GLU A N 1
ATOM 1524 C CA . GLU A 1 188 ? -9.472 6.500 4.024 1.00 94.31 188 GLU A CA 1
ATOM 1525 C C . GLU A 1 188 ? -9.383 5.482 2.873 1.00 94.31 188 GLU A C 1
ATOM 1527 O O . GLU A 1 188 ? -9.090 5.849 1.736 1.00 94.31 188 GLU A O 1
ATOM 1532 N N . ALA A 1 189 ? -9.742 4.219 3.128 1.00 94.56 189 ALA A N 1
ATOM 1533 C CA . ALA A 1 189 ? -9.705 3.169 2.111 1.00 94.56 189 ALA A CA 1
ATOM 1534 C C . ALA A 1 189 ? -10.671 3.435 0.941 1.00 94.56 189 ALA A C 1
ATOM 1536 O O . ALA A 1 189 ? -10.388 3.066 -0.199 1.00 94.56 189 ALA A O 1
ATOM 1537 N N . GLN A 1 190 ? -11.812 4.081 1.201 1.00 94.12 190 GLN A N 1
ATOM 1538 C CA . GLN A 1 190 ? -12.761 4.483 0.165 1.00 94.12 190 GLN A CA 1
ATOM 1539 C C . GLN A 1 190 ? -12.177 5.573 -0.736 1.00 94.12 190 GLN A C 1
ATOM 1541 O O . GLN A 1 190 ? -12.352 5.523 -1.955 1.00 94.12 190 GLN A O 1
ATOM 1546 N N . LEU A 1 191 ? -11.493 6.561 -0.153 1.00 91.94 191 LEU A N 1
ATOM 1547 C CA . LEU A 1 191 ? -10.820 7.612 -0.912 1.00 91.94 191 LEU A CA 1
ATOM 1548 C C . LEU A 1 191 ? -9.711 7.026 -1.787 1.00 91.94 191 LEU A C 1
ATOM 1550 O O . LEU A 1 191 ? -9.660 7.357 -2.970 1.00 91.94 191 LEU A O 1
ATOM 1554 N N . ASP A 1 192 ? -8.902 6.113 -1.252 1.00 89.38 192 ASP A N 1
ATOM 1555 C CA . ASP A 1 192 ? -7.822 5.450 -1.994 1.00 89.38 192 ASP A CA 1
ATOM 1556 C C . ASP A 1 192 ? -8.339 4.540 -3.117 1.00 89.38 192 ASP A C 1
ATOM 1558 O O . ASP A 1 192 ? -7.721 4.426 -4.175 1.00 89.38 192 ASP A O 1
ATOM 1562 N N . ALA A 1 193 ? -9.484 3.880 -2.915 1.00 90.19 193 ALA A N 1
ATOM 1563 C CA . ALA A 1 193 ? -10.108 3.051 -3.945 1.00 90.19 193 ALA A CA 1
ATOM 1564 C C . ALA A 1 193 ? -10.729 3.881 -5.083 1.00 90.19 193 ALA A C 1
ATOM 1566 O O . ALA A 1 193 ? -10.793 3.411 -6.223 1.00 90.19 193 ALA A O 1
ATOM 1567 N N . ASN A 1 194 ? -11.188 5.101 -4.784 1.00 86.50 194 ASN A N 1
ATOM 1568 C CA . ASN A 1 194 ? -11.834 5.985 -5.754 1.00 86.50 194 ASN A CA 1
ATOM 1569 C C . ASN A 1 194 ? -10.849 6.918 -6.472 1.00 86.50 194 ASN A C 1
ATOM 1571 O O . ASN A 1 194 ? -11.083 7.270 -7.628 1.00 86.50 194 ASN A O 1
ATOM 1575 N N . ASN A 1 195 ? -9.757 7.308 -5.812 1.00 82.88 195 ASN A N 1
ATOM 1576 C CA . ASN A 1 195 ? -8.779 8.250 -6.343 1.00 82.88 195 ASN A CA 1
ATOM 1577 C C . ASN A 1 195 ? -7.484 7.526 -6.716 1.00 82.88 195 ASN A C 1
ATOM 1579 O O . ASN A 1 195 ? -6.654 7.211 -5.868 1.00 82.88 195 ASN A O 1
ATOM 1583 N N . LEU A 1 196 ? -7.281 7.318 -8.015 1.00 69.88 196 LEU A N 1
ATOM 1584 C CA . LEU A 1 196 ? -6.009 6.830 -8.538 1.00 69.88 196 LEU A CA 1
ATOM 1585 C C . LEU A 1 196 ? -5.071 8.022 -8.714 1.00 69.88 196 LEU A C 1
ATOM 1587 O O . LEU A 1 196 ? -5.208 8.803 -9.655 1.00 69.88 196 LEU A O 1
ATOM 1591 N N . LEU A 1 197 ? -4.140 8.185 -7.778 1.00 70.75 197 LEU A N 1
ATOM 1592 C CA . LEU A 1 197 ? -3.063 9.160 -7.911 1.00 70.75 197 LEU A CA 1
ATOM 1593 C C . LEU A 1 197 ? -2.032 8.627 -8.912 1.00 70.75 197 LEU A C 1
ATOM 1595 O O . LEU A 1 197 ? -1.660 7.456 -8.854 1.00 70.75 197 LEU A O 1
ATOM 1599 N N . SER A 1 198 ? -1.571 9.477 -9.832 1.00 66.56 198 SER A N 1
ATOM 1600 C CA . SER A 1 198 ? -0.471 9.103 -10.728 1.00 66.56 198 SER A CA 1
ATOM 1601 C C . SER A 1 198 ? 0.819 8.949 -9.922 1.00 66.56 198 SER A C 1
ATOM 1603 O O . SER A 1 198 ? 1.130 9.779 -9.064 1.00 66.56 198 SER A O 1
ATOM 1605 N N . HIS A 1 199 ? 1.577 7.890 -10.213 1.00 68.69 199 HIS A N 1
ATOM 1606 C CA . HIS A 1 199 ? 2.833 7.568 -9.521 1.00 68.69 199 HIS A CA 1
ATOM 1607 C C . HIS A 1 199 ? 4.068 7.940 -10.336 1.00 68.69 199 HIS A C 1
ATOM 1609 O O . HIS A 1 199 ? 5.198 7.707 -9.898 1.00 68.69 199 HIS A O 1
ATOM 1615 N N . LYS A 1 200 ? 3.881 8.503 -11.533 1.00 73.62 200 LYS A N 1
ATOM 1616 C CA . LYS A 1 200 ? 4.969 8.849 -12.440 1.00 73.62 200 LYS A CA 1
ATOM 1617 C C . LYS A 1 200 ? 5.182 10.357 -12.493 1.00 73.62 200 LYS A C 1
ATOM 1619 O O . LYS A 1 200 ? 4.337 11.106 -12.968 1.00 73.62 200 LYS A O 1
ATOM 1624 N N . PHE A 1 201 ? 6.395 10.774 -12.146 1.00 77.12 201 PHE A N 1
ATOM 1625 C CA . PHE A 1 201 ? 6.928 12.081 -12.518 1.00 77.12 201 PHE A CA 1
ATOM 1626 C C . PHE A 1 201 ? 7.970 11.894 -13.617 1.00 77.12 201 PHE A C 1
ATOM 1628 O O . PHE A 1 201 ? 9.037 11.325 -13.387 1.00 77.12 201 PHE A O 1
ATOM 1635 N N . VAL A 1 202 ? 7.638 12.323 -14.837 1.00 78.50 202 VAL A N 1
ATOM 1636 C CA . VAL A 1 202 ? 8.570 12.253 -15.970 1.00 78.50 202 VAL A CA 1
ATOM 1637 C C . VAL A 1 202 ? 9.575 13.389 -15.835 1.00 78.50 202 VAL A C 1
ATOM 1639 O O . VAL A 1 202 ? 9.186 14.551 -15.912 1.00 78.50 202 VAL A O 1
ATOM 1642 N N . LEU A 1 203 ? 10.849 13.055 -15.619 1.00 79.44 203 LEU A N 1
ATOM 1643 C CA . LEU A 1 203 ? 11.927 14.047 -15.577 1.00 79.44 203 LEU A CA 1
ATOM 1644 C C . LEU A 1 203 ? 12.375 14.448 -16.985 1.00 79.44 203 LEU A C 1
ATOM 1646 O O . LEU A 1 203 ? 12.569 15.630 -17.247 1.00 79.44 203 LEU A O 1
ATOM 1650 N N . ASP A 1 204 ? 12.512 13.468 -17.880 1.00 85.00 204 ASP A N 1
ATOM 1651 C CA . ASP A 1 204 ? 12.908 13.677 -19.271 1.00 85.00 204 ASP A CA 1
ATOM 1652 C C . ASP A 1 204 ? 12.226 12.648 -20.186 1.00 85.00 204 ASP A C 1
ATOM 1654 O O . ASP A 1 204 ? 12.030 11.490 -19.799 1.00 85.00 204 ASP A O 1
ATOM 1658 N N . TYR A 1 205 ? 11.841 13.079 -21.386 1.00 89.81 205 TYR A N 1
ATOM 1659 C CA . TYR A 1 205 ? 11.257 12.212 -22.408 1.00 89.81 205 TYR A CA 1
ATOM 1660 C C . TYR A 1 205 ? 12.351 11.709 -23.344 1.00 89.81 205 TYR A C 1
ATOM 1662 O O . TYR A 1 205 ? 13.265 12.442 -23.714 1.00 89.81 205 TYR A O 1
ATOM 1670 N N . ALA A 1 206 ? 12.233 10.464 -23.801 1.00 92.06 206 ALA A N 1
ATOM 1671 C CA . ALA A 1 206 ? 13.198 9.928 -24.746 1.00 92.06 206 ALA A CA 1
ATOM 1672 C C . ALA A 1 206 ? 13.089 10.660 -26.090 1.00 92.06 206 ALA A C 1
ATOM 1674 O O . ALA A 1 206 ? 12.011 10.731 -26.690 1.00 92.06 206 ALA A O 1
ATOM 1675 N N . THR A 1 207 ? 14.219 11.167 -26.576 1.00 93.06 207 THR A N 1
ATOM 1676 C CA . THR A 1 207 ? 14.350 11.829 -27.876 1.00 93.06 207 THR A CA 1
ATOM 1677 C C . THR A 1 207 ? 15.211 10.989 -28.827 1.00 93.06 207 THR A C 1
ATOM 1679 O O . THR A 1 207 ? 16.025 10.177 -28.374 1.00 93.06 207 THR A O 1
ATOM 1682 N N . PRO A 1 208 ? 15.023 11.109 -30.156 1.00 94.12 208 PRO A N 1
ATOM 1683 C CA . PRO A 1 208 ? 15.868 10.413 -31.122 1.00 94.12 208 PRO A CA 1
ATOM 1684 C C . PRO A 1 208 ? 17.341 10.804 -30.951 1.00 94.12 208 PRO A C 1
ATOM 1686 O O . PRO A 1 208 ? 17.669 11.982 -30.869 1.00 94.12 208 PRO A O 1
ATOM 1689 N N . ALA A 1 209 ? 18.239 9.820 -30.915 1.00 92.00 209 ALA A N 1
ATOM 1690 C CA . ALA A 1 209 ? 19.661 10.084 -30.721 1.00 92.00 209 ALA A CA 1
ATOM 1691 C C . ALA A 1 209 ? 20.317 10.687 -31.977 1.00 92.00 209 ALA A C 1
ATOM 1693 O O . ALA A 1 209 ? 20.340 10.052 -33.034 1.00 92.00 209 ALA A O 1
ATOM 1694 N N . ASP A 1 210 ? 20.965 11.846 -31.825 1.00 89.31 210 ASP A N 1
ATOM 1695 C CA . ASP A 1 210 ? 21.706 12.517 -32.909 1.00 89.31 210 ASP A CA 1
ATOM 1696 C C . ASP A 1 210 ? 22.977 11.766 -33.332 1.00 89.31 210 ASP A C 1
ATOM 1698 O O . ASP A 1 210 ? 23.483 11.909 -34.449 1.00 89.31 210 ASP A O 1
ATOM 1702 N N . LYS A 1 211 ? 23.528 10.944 -32.431 1.00 87.44 211 LYS A N 1
ATOM 1703 C CA . LYS A 1 211 ? 24.762 10.192 -32.660 1.00 87.44 211 LYS A CA 1
ATOM 1704 C C . LYS A 1 211 ? 24.563 8.710 -32.387 1.00 87.44 211 LYS A C 1
ATOM 1706 O O . LYS A 1 211 ? 24.095 8.302 -31.330 1.00 87.44 211 LYS A O 1
ATOM 1711 N N . LYS A 1 212 ? 25.031 7.887 -33.328 1.00 85.00 212 LYS A N 1
ATOM 1712 C CA . LYS A 1 212 ? 25.021 6.425 -33.211 1.00 85.00 212 LYS A CA 1
ATOM 1713 C C . LYS A 1 212 ? 25.814 5.955 -31.985 1.00 85.00 212 LYS A C 1
ATOM 1715 O O . LYS A 1 212 ? 27.000 6.264 -31.860 1.00 85.00 212 LYS A O 1
ATOM 1720 N N . HIS A 1 213 ? 25.173 5.138 -31.151 1.00 86.38 213 HIS A N 1
ATOM 1721 C CA . HIS A 1 213 ? 25.767 4.562 -29.944 1.00 86.38 213 HIS A CA 1
ATOM 1722 C C . HIS A 1 213 ? 26.863 3.524 -30.264 1.00 86.38 213 HIS A C 1
ATOM 1724 O O . HIS A 1 213 ? 27.997 3.644 -29.796 1.00 86.38 213 HIS A O 1
ATOM 1730 N N . ALA A 1 214 ? 26.561 2.537 -31.119 1.00 81.62 214 ALA A N 1
ATOM 1731 C CA . ALA A 1 214 ? 27.495 1.470 -31.487 1.00 81.62 214 ALA A CA 1
ATOM 1732 C C . ALA A 1 214 ? 27.272 0.942 -32.920 1.00 81.62 214 ALA A C 1
ATOM 1734 O O . ALA A 1 214 ? 26.132 0.928 -33.386 1.00 81.62 214 ALA A O 1
ATOM 1735 N N . PRO A 1 215 ? 28.323 0.477 -33.630 1.00 83.81 215 PRO A N 1
ATOM 1736 C CA . PRO A 1 215 ? 29.730 0.489 -33.222 1.00 83.81 215 PRO A CA 1
ATOM 1737 C C . PRO A 1 215 ? 30.406 1.851 -33.456 1.00 83.81 215 PRO A C 1
ATOM 1739 O O . PRO A 1 215 ? 30.093 2.569 -34.411 1.00 83.81 215 PRO A O 1
ATOM 1742 N N . LYS A 1 216 ? 31.382 2.194 -32.604 1.00 85.81 216 LYS A N 1
ATOM 1743 C CA . LYS A 1 216 ? 32.222 3.389 -32.780 1.00 85.81 216 LYS A CA 1
ATOM 1744 C C . LYS A 1 216 ? 33.158 3.164 -33.972 1.00 85.81 216 LYS A C 1
ATOM 1746 O O . LYS A 1 216 ? 34.078 2.358 -33.879 1.00 85.81 216 LYS A O 1
ATOM 1751 N N . ARG A 1 217 ? 32.942 3.884 -35.083 1.00 87.12 217 ARG A N 1
ATOM 1752 C CA . ARG A 1 217 ? 33.702 3.709 -36.344 1.00 87.12 217 ARG A CA 1
ATOM 1753 C C . ARG A 1 217 ? 35.223 3.733 -36.139 1.00 87.12 217 ARG A C 1
ATOM 1755 O O . ARG A 1 217 ? 35.912 2.909 -36.720 1.00 87.12 217 ARG A O 1
ATOM 1762 N N . MET A 1 218 ? 35.726 4.608 -35.265 1.00 90.12 218 MET A N 1
ATOM 1763 C CA . MET A 1 218 ? 37.159 4.703 -34.953 1.00 90.12 218 MET A CA 1
ATOM 1764 C C . MET A 1 218 ? 37.723 3.398 -34.375 1.00 90.12 218 MET A C 1
ATOM 1766 O O . MET A 1 218 ? 38.788 2.960 -34.791 1.00 90.12 218 MET A O 1
ATOM 1770 N N . LEU A 1 219 ? 36.976 2.727 -33.493 1.00 89.38 219 LEU A N 1
ATOM 1771 C CA . LEU A 1 219 ? 37.406 1.458 -32.908 1.00 89.38 219 LEU A CA 1
ATOM 1772 C C . LEU A 1 219 ? 37.539 0.365 -33.978 1.00 89.38 219 LEU A C 1
ATOM 1774 O O . LEU A 1 219 ? 38.513 -0.379 -33.972 1.00 89.38 219 LEU A O 1
ATOM 1778 N N . ILE A 1 220 ? 36.594 0.306 -34.926 1.00 89.62 220 ILE A N 1
ATOM 1779 C CA . ILE A 1 220 ? 36.659 -0.644 -36.048 1.00 89.62 220 ILE A CA 1
ATOM 1780 C C . ILE A 1 220 ? 37.900 -0.373 -36.904 1.00 89.62 220 ILE A C 1
ATOM 1782 O O . ILE A 1 220 ? 38.611 -1.312 -37.256 1.00 89.62 220 ILE A O 1
ATOM 1786 N N . VAL A 1 221 ? 38.173 0.898 -37.220 1.00 93.00 221 VAL A N 1
ATOM 1787 C CA . VAL A 1 221 ? 39.346 1.287 -38.017 1.00 93.00 221 VAL A CA 1
ATOM 1788 C C . VAL A 1 221 ? 40.641 0.914 -37.294 1.00 93.00 221 VAL A C 1
ATOM 1790 O O . VAL A 1 221 ? 41.501 0.288 -37.902 1.00 93.00 221 VAL A O 1
ATOM 1793 N N . LEU A 1 222 ? 40.758 1.214 -35.996 1.00 94.75 222 LEU A N 1
ATOM 1794 C CA . LEU A 1 222 ? 41.941 0.888 -35.196 1.00 94.75 222 LEU A CA 1
ATOM 1795 C C . LEU A 1 222 ? 42.223 -0.620 -35.175 1.00 94.75 222 LEU A C 1
ATOM 1797 O O . LEU A 1 222 ? 43.348 -1.039 -35.437 1.00 94.75 222 LEU A O 1
ATOM 1801 N N . ILE A 1 223 ? 41.195 -1.433 -34.909 1.00 94.38 223 ILE A N 1
ATOM 1802 C CA . ILE A 1 223 ? 41.328 -2.895 -34.888 1.00 94.38 223 ILE A CA 1
ATOM 1803 C C . ILE A 1 223 ? 41.710 -3.407 -36.278 1.00 94.38 223 ILE A C 1
ATOM 1805 O O . ILE A 1 223 ? 42.628 -4.209 -36.391 1.00 94.38 223 ILE A O 1
ATOM 1809 N N . SER A 1 224 ? 41.073 -2.902 -37.337 1.00 95.69 224 SER A N 1
ATOM 1810 C CA . SER A 1 224 ? 41.360 -3.335 -38.711 1.00 95.69 224 SER A CA 1
ATOM 1811 C C . SER A 1 224 ? 42.796 -3.008 -39.130 1.00 95.69 224 SER A C 1
ATOM 1813 O O . SER A 1 224 ? 43.468 -3.858 -39.708 1.00 95.69 224 SER A O 1
ATOM 1815 N N . VAL A 1 225 ? 43.291 -1.807 -38.803 1.00 96.81 225 VAL A N 1
ATOM 1816 C CA . VAL A 1 225 ? 44.678 -1.395 -39.083 1.00 96.81 225 VAL A CA 1
ATOM 1817 C C . VAL A 1 225 ? 45.666 -2.248 -38.291 1.00 96.81 225 VAL A C 1
ATOM 1819 O O . VAL A 1 225 ? 46.646 -2.720 -38.859 1.00 96.81 225 VAL A O 1
ATOM 1822 N N . MET A 1 226 ? 45.395 -2.505 -37.009 1.00 96.25 226 MET A N 1
ATOM 1823 C CA . MET A 1 226 ? 46.257 -3.341 -36.171 1.00 96.25 226 MET A CA 1
ATOM 1824 C C . MET A 1 226 ? 46.283 -4.799 -36.651 1.00 96.25 226 MET A C 1
ATOM 1826 O O . MET A 1 226 ? 47.352 -5.398 -36.735 1.00 96.25 226 MET A O 1
ATOM 1830 N N . SER A 1 227 ? 45.133 -5.356 -37.040 1.00 96.50 227 SER A N 1
ATOM 1831 C CA . SER A 1 227 ? 45.049 -6.692 -37.639 1.00 96.50 227 SER A CA 1
ATOM 1832 C C . SER A 1 227 ? 45.795 -6.767 -38.971 1.00 96.50 227 SER A C 1
ATOM 1834 O O . SER A 1 227 ? 46.554 -7.708 -39.183 1.00 96.50 227 SER A O 1
ATOM 1836 N N . ALA A 1 228 ? 45.634 -5.772 -39.849 1.00 97.06 228 ALA A N 1
ATOM 1837 C CA . ALA A 1 228 ? 46.348 -5.717 -41.123 1.00 97.06 228 ALA A CA 1
ATOM 1838 C C . ALA A 1 228 ? 47.866 -5.578 -40.924 1.00 97.06 228 ALA A C 1
ATOM 1840 O O . ALA A 1 228 ? 48.639 -6.254 -41.602 1.00 97.06 228 ALA A O 1
ATOM 1841 N N . PHE A 1 229 ? 48.297 -4.755 -39.964 1.00 96.75 229 PHE A N 1
ATOM 1842 C CA . PHE A 1 229 ? 49.704 -4.594 -39.603 1.00 96.75 229 PHE A CA 1
ATOM 1843 C C . PHE A 1 229 ? 50.314 -5.911 -39.107 1.00 96.75 229 PHE A C 1
ATOM 1845 O O . PHE A 1 229 ? 51.342 -6.338 -39.630 1.00 96.75 229 PHE A O 1
ATOM 1852 N N . LEU A 1 230 ? 49.651 -6.595 -38.166 1.00 97.06 230 LEU A N 1
ATOM 1853 C CA . LEU A 1 230 ? 50.109 -7.889 -37.650 1.00 97.06 230 LEU A CA 1
ATOM 1854 C C . LEU A 1 230 ? 50.167 -8.958 -38.748 1.00 97.06 230 LEU A C 1
ATOM 1856 O O . LEU A 1 230 ? 51.158 -9.677 -38.843 1.00 97.06 230 LEU A O 1
ATOM 1860 N N . LEU A 1 231 ? 49.147 -9.038 -39.609 1.00 96.88 231 LEU A N 1
ATOM 1861 C CA . LEU A 1 231 ? 49.139 -9.976 -40.736 1.00 96.88 231 LEU A CA 1
ATOM 1862 C C . LEU A 1 231 ? 50.271 -9.691 -41.728 1.00 96.88 231 LEU A C 1
ATOM 1864 O O . LEU A 1 231 ? 50.930 -10.620 -42.187 1.00 96.88 231 LEU A O 1
ATOM 1868 N N . THR A 1 232 ? 50.534 -8.416 -42.022 1.00 96.62 232 THR A N 1
ATOM 1869 C CA . THR A 1 232 ? 51.632 -8.014 -42.913 1.00 96.62 232 THR A CA 1
ATOM 1870 C C . THR A 1 232 ? 52.989 -8.355 -42.302 1.00 96.62 232 THR A C 1
ATOM 1872 O O . THR A 1 232 ? 53.862 -8.869 -42.995 1.00 96.62 232 THR A O 1
ATOM 1875 N N . PHE A 1 233 ? 53.164 -8.131 -40.998 1.00 95.56 233 PHE A N 1
ATOM 1876 C CA . PHE A 1 233 ? 54.388 -8.481 -40.281 1.00 95.56 233 PHE A CA 1
ATOM 1877 C C . PHE A 1 233 ? 54.657 -9.992 -40.311 1.00 95.56 233 PHE A C 1
ATOM 1879 O O . PHE A 1 233 ? 55.751 -10.419 -40.674 1.00 95.56 233 PHE A O 1
ATOM 1886 N N . VAL A 1 234 ? 53.638 -10.809 -40.020 1.00 96.31 234 VAL A N 1
ATOM 1887 C CA . VAL A 1 234 ? 53.734 -12.276 -40.113 1.00 96.31 234 VAL A CA 1
ATOM 1888 C C . VAL A 1 234 ? 54.057 -12.717 -41.543 1.00 96.31 234 VAL A C 1
ATOM 1890 O O . VAL A 1 234 ? 54.918 -13.570 -41.742 1.00 96.31 234 VAL A O 1
ATOM 1893 N N . PHE A 1 235 ? 53.416 -12.114 -42.547 1.00 96.12 235 PHE A N 1
ATOM 1894 C CA . PHE A 1 235 ? 53.688 -12.413 -43.951 1.00 96.12 235 PHE A CA 1
ATOM 1895 C C . PHE A 1 235 ? 55.143 -12.116 -44.342 1.00 96.12 235 PHE A C 1
ATOM 1897 O O . PHE A 1 235 ? 55.770 -12.928 -45.022 1.00 96.12 235 PHE A O 1
ATOM 1904 N N . LEU A 1 236 ? 55.700 -10.987 -43.890 1.00 94.75 236 LEU A N 1
ATOM 1905 C CA . LEU A 1 236 ? 57.101 -10.646 -44.138 1.00 94.75 236 LEU A CA 1
ATOM 1906 C C . LEU A 1 236 ? 58.062 -11.640 -43.477 1.00 94.75 236 LEU A C 1
ATOM 1908 O O . LEU A 1 236 ? 59.005 -12.063 -44.138 1.00 94.75 236 LEU A O 1
ATOM 1912 N N . LEU A 1 237 ? 57.799 -12.072 -42.238 1.00 94.19 237 LEU A N 1
ATOM 1913 C CA . LEU A 1 237 ? 58.617 -13.094 -41.568 1.00 94.19 237 LEU A CA 1
ATOM 1914 C C . LEU A 1 237 ? 58.603 -14.435 -42.311 1.00 94.19 237 LEU A C 1
ATOM 1916 O O . LEU A 1 237 ? 59.643 -15.073 -42.458 1.00 94.19 237 LEU A O 1
ATOM 1920 N N . ILE A 1 238 ? 57.437 -14.859 -42.810 1.00 94.50 238 ILE A N 1
ATOM 1921 C CA . ILE A 1 238 ? 57.323 -16.088 -43.609 1.00 94.50 238 ILE A CA 1
ATOM 1922 C C . ILE A 1 238 ? 58.094 -15.938 -44.924 1.00 94.50 238 ILE A C 1
ATOM 1924 O O . ILE A 1 238 ? 58.838 -16.840 -45.301 1.00 94.50 238 ILE A O 1
ATOM 1928 N N . LYS A 1 239 ? 57.944 -14.799 -45.613 1.00 94.00 239 LYS A N 1
ATOM 1929 C CA . LYS A 1 239 ? 58.665 -14.522 -46.861 1.00 94.00 239 LYS A CA 1
ATOM 1930 C C . LYS A 1 239 ? 60.181 -14.554 -46.649 1.00 94.00 239 LYS A C 1
ATOM 1932 O O . LYS A 1 239 ? 60.879 -15.173 -47.446 1.00 94.00 239 LYS A O 1
ATOM 1937 N N . ASP A 1 240 ? 60.665 -13.913 -45.590 1.00 90.88 240 ASP A N 1
ATOM 1938 C CA . ASP A 1 240 ? 62.087 -13.867 -45.242 1.00 90.88 240 ASP A CA 1
ATOM 1939 C C . ASP A 1 240 ? 62.626 -15.261 -44.890 1.00 90.88 240 ASP A C 1
ATOM 1941 O O . ASP A 1 240 ? 63.622 -15.712 -45.449 1.00 90.88 240 ASP A O 1
ATOM 1945 N N . SER A 1 241 ? 61.893 -16.019 -44.066 1.00 88.31 241 SER A N 1
ATOM 1946 C CA . SER A 1 241 ? 62.253 -17.398 -43.723 1.00 88.31 241 SER A CA 1
ATOM 1947 C C . SER A 1 241 ? 62.329 -18.315 -44.950 1.00 88.31 241 SER A C 1
ATOM 1949 O O . SER A 1 241 ? 63.250 -19.126 -45.036 1.00 88.31 241 SER A O 1
ATOM 1951 N N . ILE A 1 242 ? 61.406 -18.185 -45.911 1.00 90.00 242 ILE A N 1
ATOM 1952 C CA . ILE A 1 242 ? 61.449 -18.952 -47.166 1.00 90.00 242 ILE A CA 1
ATOM 1953 C C . ILE A 1 242 ? 62.639 -18.511 -48.031 1.00 90.00 242 ILE A C 1
ATOM 1955 O O . ILE A 1 242 ? 63.351 -19.369 -48.550 1.00 90.00 242 ILE A O 1
ATOM 1959 N N . SER A 1 243 ? 62.885 -17.204 -48.169 1.00 83.81 243 SER A N 1
ATOM 1960 C CA . SER A 1 243 ? 64.017 -16.674 -48.946 1.00 83.81 243 SER A CA 1
ATOM 1961 C C . SER A 1 243 ? 65.353 -17.212 -48.426 1.00 83.81 243 SER A C 1
ATOM 1963 O O . SER A 1 243 ? 66.113 -17.808 -49.189 1.00 83.81 243 SER A O 1
ATOM 1965 N N . ASN A 1 244 ? 65.574 -17.130 -47.111 1.00 79.81 244 ASN A N 1
ATOM 1966 C CA . ASN A 1 244 ? 66.798 -17.602 -46.457 1.00 79.81 244 ASN A CA 1
ATOM 1967 C C . ASN A 1 244 ? 67.012 -19.121 -46.624 1.00 79.81 244 ASN A C 1
ATOM 1969 O O . ASN A 1 244 ? 68.140 -19.583 -46.771 1.00 79.81 244 ASN A O 1
ATOM 1973 N N . LEU A 1 245 ? 65.938 -19.920 -46.668 1.00 73.50 245 LEU A N 1
ATOM 1974 C CA . LEU A 1 245 ? 66.016 -21.361 -46.959 1.00 73.50 245 LEU A CA 1
ATOM 1975 C C . LEU A 1 245 ? 66.352 -21.674 -48.426 1.00 73.50 245 LEU A C 1
ATOM 1977 O O . LEU A 1 245 ? 66.797 -22.782 -48.727 1.00 73.50 245 LEU A O 1
ATOM 1981 N N . THR A 1 246 ? 66.098 -20.738 -49.342 1.00 68.12 246 THR A N 1
ATOM 1982 C CA . THR A 1 246 ? 66.364 -20.924 -50.774 1.00 68.12 246 THR A CA 1
ATOM 1983 C C . THR A 1 246 ? 67.821 -20.596 -51.110 1.00 68.12 246 THR A C 1
ATOM 1985 O O . THR A 1 246 ? 68.416 -21.297 -51.924 1.00 68.12 246 THR A O 1
ATOM 1988 N N . GLU A 1 247 ? 68.414 -19.606 -50.434 1.00 62.94 247 GLU A N 1
ATOM 1989 C CA . GLU A 1 247 ? 69.843 -19.268 -50.549 1.00 62.94 247 GLU A CA 1
ATOM 1990 C C . GLU A 1 247 ? 70.748 -20.376 -49.983 1.00 62.94 247 GLU A C 1
ATOM 1992 O O . GLU A 1 247 ? 71.699 -20.781 -50.640 1.00 62.94 247 GLU A O 1
ATOM 1997 N N . LEU A 1 248 ? 70.379 -20.994 -48.853 1.00 59.19 248 LEU A N 1
ATOM 1998 C CA . LEU A 1 248 ? 71.102 -22.141 -48.267 1.00 59.19 248 LEU A CA 1
ATOM 1999 C C . LEU A 1 248 ? 71.089 -23.425 -49.123 1.00 59.19 248 LEU A C 1
ATOM 2001 O O . LEU A 1 248 ? 71.740 -24.403 -48.772 1.00 59.19 248 LEU A O 1
ATOM 2005 N N . LYS A 1 249 ? 70.305 -23.462 -50.207 1.00 55.06 249 LYS A N 1
ATOM 2006 C CA . LYS A 1 249 ? 70.255 -24.580 -51.165 1.00 55.06 249 LYS A CA 1
ATOM 2007 C C . LYS A 1 249 ? 71.110 -24.345 -52.417 1.00 55.06 249 LYS A C 1
ATOM 2009 O O . LYS A 1 249 ? 71.151 -25.235 -53.266 1.00 55.06 249 LYS A O 1
ATOM 2014 N N . GLN A 1 250 ? 71.694 -23.154 -52.573 1.00 52.00 250 GLN A N 1
ATOM 2015 C CA . GLN A 1 250 ? 72.535 -22.783 -53.718 1.00 52.00 250 GLN A CA 1
ATOM 2016 C C . GLN A 1 250 ? 74.041 -22.769 -53.404 1.00 52.00 250 GLN A C 1
ATOM 2018 O O . GLN A 1 250 ? 74.823 -22.656 -54.348 1.00 52.00 250 GLN A O 1
ATOM 2023 N N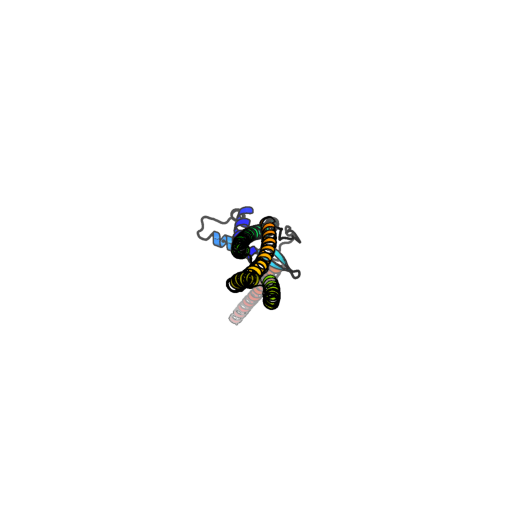 . ASP A 1 251 ? 74.420 -22.957 -52.137 1.00 45.41 251 ASP A N 1
ATOM 2024 C CA . ASP A 1 251 ? 75.767 -23.354 -51.692 1.00 45.41 251 ASP A CA 1
ATOM 2025 C C . ASP A 1 251 ? 75.863 -24.884 -51.530 1.00 45.41 251 ASP A C 1
ATOM 2027 O O . ASP A 1 251 ? 76.952 -25.445 -51.799 1.00 45.41 251 ASP A O 1
#